Protein AF-A0A935DNA2-F1 (afdb_monomer)

Foldseek 3Di:
DDDDDDDDDDDDDDDDDDDDDPVPVVVVVVVVVVVVVVVVVVVVVVVVVVVVVVVVVVVVVVVVVVVVVVVVVVVVVVVVVVVVVVVVVVVVVVVVVVVCLDLVVLLVVLVVLVVVCVVVVDLVSLVVSLVSLVCSCVSPVPDPSNVVSVVSNVVSVVSVVVVVVVQVVLVVLLVVLLVLLLVLLVQLVVLQVQLADADPVRHGPVVSNVVSNVSSVVSNVRSVVSLVVSVVSCVPHDDVPCPSVVSSVCSNPHPD

pLDDT: mean 82.81, std 19.24, range [30.0, 98.5]

Secondary structure (DSSP, 8-state):
---------------------HHHHHHHHHHHHHHHHHHHHHHHHHHHHHHHHHHHHHHHHHHHHHHHHHHHHHHHHHHHHHHHHHHHHHHHHHHHHHHTTSHHHHHHHHHHHHHHHHHHTSHHHHHHHHHHHHHHHHH-TTSHHHHHHHHHHHHHHHHHHHHHHHHHHHHHHHHHHHHHHHHHHHHHHHHHHHH--B-TTS-B-HHHHHHHHHHHHHHHHHHHHHHHHHHHHHTTS--TTSHHHHHHHTSSS---

Structure (mmCIF, N/CA/C/O backbone):
data_AF-A0A935DNA2-F1
#
_entry.id   AF-A0A935DNA2-F1
#
loop_
_atom_site.group_PDB
_atom_site.id
_atom_site.type_symbol
_atom_site.label_atom_id
_atom_site.label_alt_id
_atom_site.label_comp_id
_atom_site.label_asym_id
_atom_site.label_entity_id
_atom_site.label_seq_id
_atom_site.pdbx_PDB_ins_code
_atom_site.Cartn_x
_atom_site.Cartn_y
_atom_site.Cartn_z
_atom_site.occupancy
_atom_site.B_iso_or_equiv
_atom_site.auth_seq_id
_atom_site.auth_comp_id
_atom_site.auth_asym_id
_atom_site.auth_atom_id
_atom_site.pdbx_PDB_model_num
ATOM 1 N N . MET A 1 1 ? 1.844 29.059 -83.105 1.00 41.72 1 MET A N 1
ATOM 2 C CA . MET A 1 1 ? 3.022 29.951 -83.196 1.00 41.72 1 MET A CA 1
ATOM 3 C C . MET A 1 1 ? 3.984 29.269 -84.164 1.00 41.72 1 MET A C 1
ATOM 5 O O . MET A 1 1 ? 4.606 28.301 -83.769 1.00 41.72 1 MET A O 1
ATOM 9 N N . ASN A 1 2 ? 3.884 29.466 -85.488 1.00 30.00 2 ASN A N 1
ATOM 10 C CA . ASN A 1 2 ? 4.294 30.663 -86.253 1.00 30.00 2 ASN A CA 1
ATOM 11 C C . ASN A 1 2 ? 5.659 31.166 -85.741 1.00 30.00 2 ASN A C 1
ATOM 13 O O . ASN A 1 2 ? 5.737 31.527 -84.575 1.00 30.00 2 ASN A O 1
ATOM 17 N N . ILE A 1 3 ? 6.752 31.195 -86.511 1.00 36.56 3 ILE A N 1
ATOM 18 C CA . ILE A 1 3 ? 6.889 31.654 -87.904 1.00 36.56 3 ILE A CA 1
ATOM 19 C C . ILE A 1 3 ? 8.001 30.857 -88.619 1.00 36.56 3 ILE A C 1
ATOM 21 O O . ILE A 1 3 ? 9.122 30.771 -88.124 1.00 36.56 3 ILE A O 1
ATOM 25 N N . GLY A 1 4 ? 7.686 30.307 -89.795 1.00 33.47 4 GLY A N 1
ATOM 26 C CA . GLY A 1 4 ? 8.664 29.924 -90.815 1.00 33.47 4 GLY A CA 1
ATOM 27 C C . GLY A 1 4 ? 8.880 31.061 -91.818 1.00 33.47 4 GLY A C 1
ATOM 28 O O . GLY A 1 4 ? 8.062 31.975 -91.900 1.00 33.47 4 GLY A O 1
ATOM 29 N N . GLY A 1 5 ? 9.952 30.994 -92.608 1.00 34.19 5 GLY A N 1
ATOM 30 C CA . GLY A 1 5 ? 10.101 31.876 -93.766 1.00 34.19 5 GLY A CA 1
ATOM 31 C C . GLY A 1 5 ? 11.532 32.029 -94.263 1.00 34.19 5 GLY A C 1
ATOM 32 O O . GLY A 1 5 ? 12.209 32.980 -93.900 1.00 34.19 5 GLY A O 1
ATOM 33 N N . PHE A 1 6 ? 11.966 31.135 -95.147 1.00 36.72 6 PHE A N 1
ATOM 34 C CA . PHE A 1 6 ? 13.036 31.414 -96.105 1.00 36.72 6 PHE A CA 1
ATOM 35 C C . PHE A 1 6 ? 12.668 30.738 -97.424 1.00 36.72 6 PHE A C 1
ATOM 37 O O . PHE A 1 6 ? 12.738 29.518 -97.516 1.00 36.72 6 PHE A O 1
ATOM 44 N N . MET A 1 7 ? 12.230 31.528 -98.410 1.00 36.44 7 MET A N 1
ATOM 45 C CA . MET A 1 7 ? 12.693 31.491 -99.807 1.00 36.44 7 MET A CA 1
ATOM 46 C C . MET A 1 7 ? 11.792 32.309 -100.752 1.00 36.44 7 MET A C 1
ATOM 48 O O . MET A 1 7 ? 10.570 32.273 -100.653 1.00 36.44 7 MET A O 1
ATOM 52 N N . ASN A 1 8 ? 12.471 32.902 -101.744 1.00 33.84 8 ASN A N 1
ATOM 53 C CA . ASN A 1 8 ? 12.047 33.327 -103.089 1.00 33.84 8 ASN A CA 1
ATOM 54 C C . ASN A 1 8 ? 11.565 34.763 -103.384 1.00 33.84 8 ASN A C 1
ATOM 56 O O . ASN A 1 8 ? 10.671 35.301 -102.745 1.00 33.84 8 ASN A O 1
ATOM 60 N N . GLY A 1 9 ? 12.116 35.287 -104.497 1.00 34.88 9 GLY A N 1
ATOM 61 C CA . GLY A 1 9 ? 11.631 36.429 -105.291 1.00 34.88 9 GLY A CA 1
ATOM 62 C C . GLY A 1 9 ? 12.659 37.567 -105.402 1.00 34.88 9 GLY A C 1
ATOM 63 O O . GLY A 1 9 ? 12.695 38.420 -104.533 1.00 34.88 9 GLY A O 1
ATOM 64 N N . ALA A 1 10 ? 13.664 37.549 -106.285 1.00 34.81 10 ALA A N 1
ATOM 65 C CA . ALA A 1 10 ? 13.657 37.716 -107.747 1.00 34.81 10 ALA A CA 1
ATOM 66 C C . ALA A 1 10 ? 13.521 39.173 -108.261 1.00 34.81 10 ALA A C 1
ATOM 68 O O . ALA A 1 10 ? 12.551 39.860 -107.966 1.00 34.81 10 ALA A O 1
ATOM 69 N N . ARG A 1 11 ? 14.436 39.491 -109.198 1.00 34.34 11 ARG A N 1
ATOM 70 C CA . ARG A 1 11 ? 14.415 40.496 -110.288 1.00 34.34 11 ARG A CA 1
ATOM 71 C C . ARG A 1 11 ? 14.963 41.903 -110.027 1.00 34.34 11 ARG A C 1
ATOM 73 O O . ARG A 1 11 ? 14.559 42.594 -109.107 1.00 34.34 11 ARG A O 1
ATOM 80 N N . GLY A 1 12 ? 15.765 42.351 -110.999 1.00 35.16 12 GLY A N 1
ATOM 81 C CA . GLY A 1 12 ? 15.890 43.764 -111.356 1.00 35.16 12 GLY A CA 1
ATOM 82 C C . GLY A 1 12 ? 17.314 44.202 -111.666 1.00 35.16 12 GLY A C 1
ATOM 83 O O . GLY A 1 12 ? 17.996 44.732 -110.802 1.00 35.16 12 GLY A O 1
ATOM 84 N N . ALA A 1 13 ? 17.761 43.993 -112.903 1.00 38.78 13 ALA A N 1
ATOM 85 C CA . ALA A 1 13 ? 18.971 44.612 -113.427 1.00 38.78 13 ALA A CA 1
ATOM 86 C C . ALA A 1 13 ? 18.772 46.125 -113.625 1.00 38.78 13 ALA A C 1
ATOM 88 O O . ALA A 1 13 ? 17.755 46.535 -114.175 1.00 38.78 13 ALA A O 1
ATOM 89 N N . SER A 1 14 ? 19.792 46.927 -113.318 1.00 38.12 14 SER A N 1
ATOM 90 C CA . SER A 1 14 ? 20.214 48.007 -114.216 1.00 38.12 14 SER A CA 1
ATOM 91 C C . SER A 1 14 ? 21.685 48.332 -113.969 1.00 38.12 14 SER A C 1
ATOM 93 O O . SER A 1 14 ? 22.049 48.840 -112.908 1.00 38.12 14 SER A O 1
ATOM 95 N N . LEU A 1 15 ? 22.528 48.044 -114.965 1.00 38.25 15 LEU A N 1
ATOM 96 C CA . LEU A 1 15 ? 23.787 48.754 -115.136 1.00 38.25 15 LEU A CA 1
ATOM 97 C C . LEU A 1 15 ? 23.448 50.231 -115.349 1.00 38.25 15 LEU A C 1
ATOM 99 O O . LEU A 1 15 ? 22.841 50.580 -116.358 1.00 38.25 15 LEU A O 1
ATOM 103 N N . VAL A 1 16 ? 23.884 51.085 -114.432 1.00 41.75 16 VAL A N 1
ATOM 104 C CA . VAL A 1 16 ? 24.144 52.487 -114.747 1.00 41.75 16 VAL A CA 1
ATOM 105 C C . VAL A 1 16 ? 25.632 52.682 -114.537 1.00 41.75 16 VAL A C 1
ATOM 107 O O . VAL A 1 16 ? 26.143 52.583 -113.421 1.00 41.75 16 VAL A O 1
ATOM 110 N N . GLY A 1 17 ? 26.332 52.857 -115.656 1.00 40.56 17 GLY A N 1
ATOM 111 C CA . GLY A 1 17 ? 27.719 53.270 -115.664 1.00 40.56 17 GLY A CA 1
ATOM 112 C C . GLY A 1 17 ? 27.841 54.618 -114.972 1.00 40.56 17 GLY A C 1
ATOM 113 O O . GLY A 1 17 ? 27.189 55.583 -115.357 1.00 40.56 17 GLY A O 1
ATOM 114 N N . VAL A 1 18 ? 28.693 54.665 -113.956 1.00 43.53 18 VAL A N 1
ATOM 115 C CA . VAL A 1 18 ? 29.308 55.903 -113.499 1.00 43.53 18 VAL A CA 1
ATOM 116 C C . VAL A 1 18 ? 30.792 55.603 -113.371 1.00 43.53 18 VAL A C 1
ATOM 118 O O . VAL A 1 18 ? 31.238 54.883 -112.476 1.00 43.53 18 VAL A O 1
ATOM 121 N N . GLU A 1 19 ? 31.548 56.115 -114.337 1.00 44.47 19 GLU A N 1
ATOM 122 C CA . GLU A 1 19 ? 32.981 56.330 -114.215 1.00 44.47 19 GLU A CA 1
ATOM 123 C C . GLU A 1 19 ? 33.232 57.178 -112.965 1.00 44.47 19 GLU A C 1
ATOM 125 O O . GLU A 1 19 ? 32.931 58.367 -112.929 1.00 44.47 19 GLU A O 1
ATOM 130 N N . ALA A 1 20 ? 33.761 56.562 -111.909 1.00 38.31 20 ALA A N 1
ATOM 131 C CA . ALA A 1 20 ? 34.215 57.287 -110.730 1.00 38.31 20 ALA A CA 1
ATOM 132 C C . ALA A 1 20 ? 35.389 56.559 -110.066 1.00 38.31 20 ALA A C 1
ATOM 134 O O . ALA A 1 20 ? 35.209 55.719 -109.187 1.00 38.31 20 ALA A O 1
ATOM 135 N N . SER A 1 21 ? 36.590 56.954 -110.504 1.00 44.25 21 SER A N 1
ATOM 136 C CA . SER A 1 21 ? 37.833 57.069 -109.730 1.00 44.25 21 SER A CA 1
ATOM 137 C C . SER A 1 21 ? 38.385 55.831 -108.991 1.00 44.25 21 SER A C 1
ATOM 139 O O . SER A 1 21 ? 37.711 55.141 -108.229 1.00 44.25 21 SER A O 1
ATOM 141 N N . ARG A 1 22 ? 39.706 55.617 -109.103 1.00 46.44 22 ARG A N 1
ATOM 142 C CA . ARG A 1 22 ? 40.486 54.620 -108.3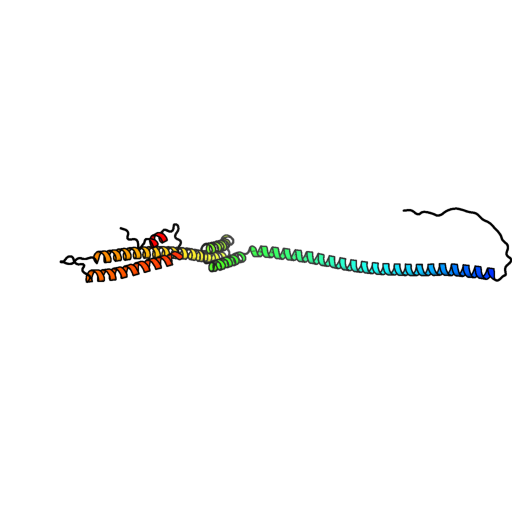33 1.00 46.44 22 ARG A CA 1
ATOM 143 C C . ARG A 1 22 ? 40.308 54.710 -106.802 1.00 46.44 22 ARG A C 1
ATOM 145 O O . ARG A 1 22 ? 40.699 53.772 -106.119 1.00 46.44 22 ARG A O 1
ATOM 152 N N . THR A 1 23 ? 39.707 55.768 -106.254 1.00 49.28 23 THR A N 1
ATOM 153 C CA . THR A 1 23 ? 39.429 55.913 -104.813 1.00 49.28 23 THR A CA 1
ATOM 154 C C . THR A 1 23 ? 38.230 55.102 -104.303 1.00 49.28 23 THR A C 1
ATOM 156 O O . THR A 1 23 ? 38.238 54.697 -103.144 1.00 49.28 23 THR A O 1
ATOM 159 N N . THR A 1 24 ? 37.230 54.781 -105.131 1.00 46.22 24 THR A N 1
ATOM 160 C CA . THR A 1 24 ? 35.976 54.148 -104.660 1.00 46.22 24 THR A CA 1
ATOM 161 C C . THR A 1 24 ? 36.107 52.628 -104.466 1.00 46.22 24 THR A C 1
ATOM 163 O O . THR A 1 24 ? 35.523 52.055 -103.546 1.00 46.22 24 THR A O 1
ATOM 166 N N . ARG A 1 25 ? 36.948 51.960 -105.273 1.00 45.19 25 ARG A N 1
ATOM 167 C CA . ARG A 1 25 ? 37.256 50.520 -105.128 1.00 45.19 25 ARG A CA 1
ATOM 168 C C . ARG A 1 25 ? 38.036 50.208 -103.850 1.00 45.19 25 ARG A C 1
ATOM 170 O O . ARG A 1 25 ? 37.806 49.167 -103.244 1.00 45.19 25 ARG A O 1
ATOM 177 N N . THR A 1 26 ? 38.906 51.111 -103.409 1.00 49.88 26 THR A N 1
ATOM 178 C CA . THR A 1 26 ? 39.694 50.926 -102.184 1.00 49.88 26 THR A CA 1
ATOM 179 C C . THR A 1 26 ? 38.811 51.008 -100.937 1.00 49.88 26 THR A C 1
ATOM 181 O O . THR A 1 26 ? 38.966 50.203 -100.026 1.00 49.88 26 THR A O 1
ATOM 184 N N . VAL A 1 27 ? 37.818 51.906 -100.917 1.00 51.84 27 VAL A N 1
ATOM 185 C CA . VAL A 1 27 ? 36.904 52.071 -99.772 1.00 51.84 27 VAL A CA 1
ATOM 186 C C . VAL A 1 27 ? 35.967 50.868 -99.605 1.00 51.84 27 VAL A C 1
ATOM 188 O O . VAL A 1 27 ? 35.754 50.423 -98.481 1.00 51.84 27 VAL A O 1
ATOM 191 N N . ILE A 1 28 ? 35.464 50.277 -100.696 1.00 50.66 28 ILE A N 1
ATOM 192 C CA . ILE A 1 28 ? 34.579 49.096 -100.630 1.00 50.66 28 ILE A CA 1
ATOM 193 C C . ILE A 1 28 ? 35.341 47.840 -100.175 1.00 50.66 28 ILE A C 1
ATOM 195 O O . ILE A 1 28 ? 34.823 47.069 -99.367 1.00 50.66 28 ILE A O 1
ATOM 199 N N . VAL A 1 29 ? 36.587 47.650 -100.627 1.00 53.41 29 VAL A N 1
ATOM 200 C CA . VAL A 1 29 ? 37.433 46.533 -100.168 1.00 53.41 29 VAL A CA 1
ATOM 201 C C . VAL A 1 29 ? 37.817 46.707 -98.696 1.00 53.41 29 VAL A C 1
ATOM 203 O O . VAL A 1 29 ? 37.754 45.742 -97.941 1.00 53.41 29 VAL A O 1
ATOM 206 N N . ILE A 1 30 ? 38.121 47.931 -98.253 1.00 53.41 30 ILE A N 1
ATOM 207 C CA . ILE A 1 30 ? 38.385 48.224 -96.836 1.00 53.41 30 ILE A CA 1
ATOM 208 C C . ILE A 1 30 ? 37.138 47.951 -95.978 1.00 53.41 30 ILE A C 1
ATOM 210 O O . ILE A 1 30 ? 37.260 47.307 -94.939 1.00 53.41 30 ILE A O 1
ATOM 214 N N . PHE A 1 31 ? 35.936 48.338 -96.422 1.00 49.62 31 PHE A N 1
ATOM 215 C CA . PHE A 1 31 ? 34.691 48.050 -95.697 1.00 49.62 31 PHE A CA 1
ATOM 216 C C . PHE A 1 31 ? 34.348 46.554 -95.643 1.00 49.62 31 PHE A C 1
ATOM 218 O O . PHE A 1 31 ? 33.908 46.080 -94.599 1.00 49.62 31 PHE A O 1
ATOM 225 N N . MET A 1 32 ? 34.582 45.784 -96.713 1.00 50.78 32 MET A N 1
ATOM 226 C CA . MET A 1 32 ? 34.365 44.329 -96.693 1.00 50.78 32 MET A CA 1
ATOM 227 C C . MET A 1 32 ? 35.405 43.580 -95.848 1.00 50.78 32 MET A C 1
ATOM 229 O O . MET A 1 32 ? 35.045 42.638 -95.145 1.00 50.78 32 MET A O 1
ATOM 233 N N . VAL A 1 33 ? 36.672 44.008 -95.854 1.00 51.19 33 VAL A N 1
ATOM 234 C CA . VAL A 1 33 ? 37.722 43.433 -94.994 1.00 51.19 33 VAL A CA 1
ATOM 235 C C . VAL A 1 33 ? 37.487 43.791 -93.521 1.00 51.19 33 VAL A C 1
ATOM 237 O O . VAL A 1 33 ? 37.656 42.934 -92.654 1.00 51.19 33 VAL A O 1
ATOM 240 N N . LEU A 1 34 ? 37.005 45.003 -93.223 1.00 45.81 34 LEU A N 1
ATOM 241 C CA . LEU A 1 34 ? 36.574 45.394 -91.876 1.00 45.81 34 LEU A CA 1
ATOM 242 C C . LEU A 1 34 ? 35.319 44.631 -91.429 1.00 45.81 34 LEU A C 1
ATOM 244 O O . LEU A 1 34 ? 35.281 44.157 -90.299 1.00 45.81 34 LEU A O 1
ATOM 248 N N . ALA A 1 35 ? 34.325 44.427 -92.298 1.00 46.62 35 ALA A N 1
ATOM 249 C CA . ALA A 1 35 ? 33.131 43.646 -91.967 1.00 46.62 35 ALA A CA 1
ATOM 250 C C . ALA A 1 35 ? 33.451 42.157 -91.727 1.00 46.62 35 ALA A C 1
ATOM 252 O O . ALA A 1 35 ? 32.950 41.569 -90.770 1.00 46.62 35 ALA A O 1
ATOM 253 N N . ALA A 1 36 ? 34.340 41.551 -92.522 1.00 47.22 36 ALA A N 1
ATOM 254 C CA . ALA A 1 36 ? 34.807 40.180 -92.302 1.00 47.22 36 ALA A CA 1
ATOM 255 C C . ALA A 1 36 ? 35.690 40.048 -91.043 1.00 47.22 36 ALA A C 1
ATOM 257 O O . ALA A 1 36 ? 35.577 39.062 -90.312 1.00 47.22 36 ALA A O 1
ATOM 258 N N . GLY A 1 37 ? 36.521 41.053 -90.743 1.00 48.78 37 GLY A N 1
ATOM 259 C CA . GLY A 1 37 ? 37.319 41.121 -89.514 1.00 48.78 37 GLY A CA 1
ATOM 260 C C . GLY A 1 37 ? 36.471 41.277 -88.246 1.00 48.78 37 GLY A C 1
ATOM 261 O O . GLY A 1 37 ? 36.752 40.630 -87.239 1.00 48.78 37 GLY A O 1
ATOM 262 N N . VAL A 1 38 ? 35.389 42.061 -88.306 1.00 50.22 38 VAL A N 1
ATOM 263 C CA . VAL A 1 38 ? 34.443 42.252 -87.192 1.00 50.22 38 VAL A CA 1
ATOM 264 C C . VAL A 1 38 ? 33.592 40.998 -86.957 1.00 50.22 38 VAL A C 1
ATOM 266 O O . VAL A 1 38 ? 33.429 40.588 -85.811 1.00 50.22 38 VAL A O 1
ATOM 269 N N . ILE A 1 39 ? 33.123 40.315 -88.009 1.00 52.00 39 ILE A N 1
ATOM 270 C CA . ILE A 1 39 ? 32.360 39.059 -87.869 1.00 52.00 39 ILE A CA 1
ATOM 271 C C . ILE A 1 39 ? 33.250 37.924 -87.332 1.00 52.00 39 ILE A C 1
ATOM 273 O O . ILE A 1 39 ? 32.826 37.181 -86.447 1.00 52.00 39 ILE A O 1
ATOM 277 N N . SER A 1 40 ? 34.499 37.818 -87.800 1.00 54.41 40 SER A N 1
ATOM 278 C CA . SER A 1 40 ? 35.467 36.821 -87.318 1.00 54.41 40 SER A CA 1
ATOM 279 C C . SER A 1 40 ? 35.914 37.089 -85.870 1.00 54.41 40 SER A C 1
ATOM 281 O O . SER A 1 40 ? 35.980 36.165 -85.057 1.00 54.41 40 SER A O 1
ATOM 283 N N . GLY A 1 41 ? 36.123 38.360 -85.499 1.00 55.53 41 GLY A N 1
ATOM 284 C CA . GLY A 1 41 ? 36.433 38.774 -84.126 1.00 55.53 41 GLY A CA 1
ATOM 285 C C . GLY A 1 41 ? 35.279 38.553 -83.138 1.00 55.53 41 GLY A C 1
ATOM 286 O O . GLY A 1 41 ? 35.509 38.100 -82.016 1.00 55.53 41 GLY A O 1
ATOM 287 N N . CYS A 1 42 ? 34.029 38.789 -83.555 1.00 56.00 42 CYS A N 1
ATOM 288 C CA . CYS A 1 42 ? 32.838 38.476 -82.755 1.00 56.00 42 CYS A CA 1
ATOM 289 C C . CYS A 1 42 ? 32.629 36.962 -82.579 1.00 56.00 42 CYS A C 1
ATOM 291 O O . CYS A 1 42 ? 32.260 36.526 -81.490 1.00 56.00 42 CYS A O 1
ATOM 293 N N . TYR A 1 43 ? 32.917 36.152 -83.604 1.00 58.56 43 TYR A N 1
ATOM 294 C CA . TYR A 1 43 ? 32.875 34.687 -83.505 1.00 58.56 43 TYR A CA 1
ATOM 295 C C . TYR A 1 43 ? 33.965 34.123 -82.585 1.00 58.56 43 TYR A C 1
ATOM 297 O O . TYR A 1 43 ? 33.701 33.188 -81.829 1.00 58.56 43 TYR A O 1
ATOM 305 N N . ALA A 1 44 ? 35.176 34.686 -82.620 1.00 63.34 44 ALA A N 1
ATOM 306 C CA . ALA A 1 44 ? 36.262 34.296 -81.722 1.00 63.34 44 ALA A CA 1
ATOM 307 C C . ALA A 1 44 ? 35.919 34.616 -80.259 1.00 63.34 44 ALA A C 1
ATOM 309 O O . ALA A 1 44 ? 35.998 33.735 -79.406 1.00 63.34 44 ALA A O 1
ATOM 310 N N . LYS A 1 45 ? 35.412 35.828 -79.989 1.00 74.06 45 LYS A N 1
ATOM 311 C CA . LYS A 1 45 ? 34.983 36.241 -78.647 1.00 74.06 45 LYS A CA 1
ATOM 312 C C . LYS A 1 45 ? 33.842 35.374 -78.098 1.00 74.06 45 LYS A C 1
ATOM 314 O O . LYS A 1 45 ? 33.936 34.893 -76.974 1.00 74.06 45 LYS A O 1
ATOM 319 N N . ALA A 1 46 ? 32.813 35.098 -78.902 1.00 70.44 46 ALA A N 1
ATOM 320 C CA . ALA A 1 46 ? 31.712 34.217 -78.501 1.00 70.44 46 ALA A CA 1
ATOM 321 C C . ALA A 1 46 ? 32.174 32.768 -78.247 1.00 70.44 46 ALA A C 1
ATOM 323 O O . ALA A 1 46 ? 31.653 32.087 -77.365 1.00 70.44 46 ALA A O 1
ATOM 324 N N . ARG A 1 47 ? 33.178 32.285 -78.991 1.00 71.25 47 ARG A N 1
ATOM 325 C CA . ARG A 1 47 ? 33.759 30.948 -78.801 1.00 71.25 47 ARG A CA 1
ATOM 326 C C . ARG A 1 47 ? 34.610 30.858 -77.536 1.00 71.25 47 ARG A C 1
ATOM 328 O O . ARG A 1 47 ? 34.580 29.822 -76.875 1.00 71.25 47 ARG A O 1
ATOM 335 N N . ASP A 1 48 ? 35.338 31.913 -77.191 1.00 76.38 48 ASP A N 1
ATOM 336 C CA . ASP A 1 48 ? 36.131 31.964 -75.962 1.00 76.38 48 ASP A CA 1
ATOM 337 C C . ASP A 1 48 ? 35.239 32.118 -74.722 1.00 76.38 48 ASP A C 1
ATOM 339 O O . ASP A 1 48 ? 35.472 31.444 -73.720 1.00 76.38 48 ASP A O 1
ATOM 343 N N . GLU A 1 49 ? 34.148 32.886 -74.811 1.00 77.69 49 GLU A N 1
ATOM 344 C CA . GLU A 1 49 ? 33.115 32.957 -73.766 1.00 77.69 49 GLU A CA 1
ATOM 345 C C . GLU A 1 49 ? 32.392 31.610 -73.583 1.00 77.69 49 GLU A C 1
ATOM 347 O O . GLU A 1 49 ? 32.204 31.158 -72.452 1.00 77.69 49 GLU A O 1
ATOM 352 N N . ALA A 1 50 ? 32.069 30.907 -74.676 1.00 74.50 50 ALA A N 1
ATOM 353 C CA . ALA A 1 50 ? 31.493 29.563 -74.614 1.00 74.50 50 ALA A CA 1
ATOM 354 C C . ALA A 1 50 ? 32.468 28.536 -74.010 1.00 74.50 50 ALA A C 1
ATOM 356 O O . ALA A 1 50 ? 32.065 27.708 -73.195 1.00 74.50 50 ALA A O 1
ATOM 357 N N . ARG A 1 51 ? 33.762 28.601 -74.349 1.00 78.75 51 ARG A N 1
ATOM 358 C CA . ARG A 1 51 ? 34.800 27.752 -73.738 1.00 78.75 51 ARG A CA 1
ATOM 359 C C . ARG A 1 51 ? 34.976 28.055 -72.252 1.00 78.75 51 ARG A C 1
ATOM 361 O O . ARG A 1 51 ? 35.054 27.123 -71.459 1.00 78.75 51 ARG A O 1
ATOM 368 N N . ALA A 1 52 ? 34.978 29.328 -71.861 1.00 80.81 52 ALA A N 1
ATOM 369 C CA . ALA A 1 52 ? 35.042 29.727 -70.458 1.00 80.81 52 ALA A CA 1
ATOM 370 C C . ALA A 1 52 ? 33.814 29.241 -69.664 1.00 80.81 52 ALA A C 1
ATOM 372 O O . ALA A 1 52 ? 33.957 28.801 -68.524 1.00 80.81 52 ALA A O 1
ATOM 373 N N . ALA A 1 53 ? 32.621 29.261 -70.267 1.00 80.94 53 ALA A N 1
ATOM 374 C CA . ALA A 1 53 ? 31.406 28.719 -69.661 1.00 80.94 53 ALA A CA 1
ATOM 375 C C . ALA A 1 53 ? 31.461 27.189 -69.501 1.00 80.94 53 ALA A C 1
ATOM 377 O O . ALA A 1 53 ? 31.093 26.678 -68.445 1.00 80.94 53 ALA A O 1
ATOM 378 N N . VAL A 1 54 ? 31.978 26.462 -70.498 1.00 84.38 54 VAL A N 1
ATOM 379 C CA . VAL A 1 54 ? 32.180 25.003 -70.408 1.00 84.38 54 VAL A CA 1
ATOM 380 C C . VAL A 1 54 ? 33.160 24.651 -69.288 1.00 84.38 54 VAL A C 1
ATOM 382 O O . VAL A 1 54 ? 32.855 23.780 -68.481 1.00 84.38 54 VAL A O 1
ATOM 385 N N . VAL A 1 55 ? 34.277 25.375 -69.163 1.00 87.62 55 VAL A N 1
ATOM 386 C CA . VAL A 1 55 ? 35.248 25.154 -68.076 1.00 87.62 55 VAL A CA 1
ATOM 387 C C . VAL A 1 55 ? 34.620 25.404 -66.700 1.00 87.62 55 VAL A C 1
ATOM 389 O O . VAL A 1 55 ? 34.856 24.632 -65.773 1.00 87.62 55 VAL A O 1
ATOM 392 N N . ARG A 1 56 ? 33.778 26.437 -66.551 1.00 84.94 56 ARG A N 1
ATOM 393 C CA . ARG A 1 56 ? 33.046 26.692 -65.295 1.00 84.94 56 ARG A CA 1
ATOM 394 C C . ARG A 1 56 ? 32.062 25.573 -64.961 1.00 84.94 56 ARG A C 1
ATOM 396 O O . ARG A 1 56 ? 32.025 25.136 -63.818 1.00 84.94 56 ARG A O 1
ATOM 403 N N . LEU A 1 57 ? 31.316 25.080 -65.948 1.00 85.38 57 LEU A N 1
ATOM 404 C CA . LEU A 1 57 ? 30.388 23.960 -65.760 1.00 85.38 57 LEU A CA 1
ATOM 405 C C . LEU A 1 57 ? 31.118 22.651 -65.434 1.00 85.38 57 LEU A C 1
ATOM 407 O O . LEU A 1 57 ? 30.631 21.860 -64.631 1.00 85.38 57 LEU A O 1
ATOM 411 N N . GLU A 1 58 ? 32.297 22.412 -66.009 1.00 87.44 58 GLU A N 1
ATOM 412 C CA . GLU A 1 58 ? 33.140 21.266 -65.648 1.00 87.44 58 GLU A CA 1
ATOM 413 C C . GLU A 1 58 ? 33.684 21.384 -64.216 1.00 87.44 58 GLU A C 1
ATOM 415 O O . GLU A 1 58 ? 33.694 20.398 -63.474 1.00 87.44 58 GLU A O 1
ATOM 420 N N . GLN A 1 59 ? 34.074 22.585 -63.784 1.00 87.50 59 GLN A N 1
ATOM 421 C CA . GLN A 1 59 ? 34.473 22.850 -62.398 1.00 87.50 59 GLN A CA 1
ATOM 422 C C . GLN A 1 59 ? 33.305 22.674 -61.418 1.00 87.50 59 GLN A C 1
ATOM 424 O O . GLN A 1 59 ? 33.459 22.039 -60.379 1.00 87.50 59 GLN A O 1
ATOM 429 N N . GLU A 1 60 ? 32.115 23.164 -61.760 1.00 89.75 60 GLU A N 1
ATOM 430 C CA . GLU A 1 60 ? 30.914 22.987 -60.941 1.00 89.75 60 GLU A CA 1
ATOM 431 C C . GLU A 1 60 ? 30.518 21.510 -60.856 1.00 89.75 60 GLU A C 1
ATOM 433 O O . GLU A 1 60 ? 30.282 20.987 -59.769 1.00 89.75 60 GLU A O 1
ATOM 438 N N . LYS A 1 61 ? 30.551 20.786 -61.981 1.00 89.44 61 LYS A N 1
ATOM 439 C CA . LYS A 1 61 ? 30.284 19.344 -62.022 1.00 89.44 61 LYS A CA 1
ATOM 440 C C . LYS A 1 61 ? 31.281 18.552 -61.177 1.00 89.44 61 LYS A C 1
ATOM 442 O O . LYS A 1 61 ? 30.882 17.598 -60.511 1.00 89.44 61 LYS A O 1
ATOM 447 N N . THR A 1 62 ? 32.566 18.909 -61.196 1.00 91.56 62 THR A N 1
ATOM 448 C CA . THR A 1 62 ? 33.562 18.238 -60.345 1.00 91.56 62 THR A CA 1
ATOM 449 C C . THR A 1 62 ? 33.349 18.561 -58.866 1.00 91.56 62 THR A C 1
ATOM 451 O O . THR A 1 62 ? 33.420 17.643 -58.050 1.00 91.56 62 THR A O 1
ATOM 454 N N . GLY A 1 63 ? 32.986 19.803 -58.526 1.00 92.00 63 GLY A N 1
ATOM 455 C CA . GLY A 1 63 ? 32.589 20.201 -57.171 1.00 92.00 63 GLY A CA 1
ATOM 456 C C . GLY A 1 63 ? 31.377 19.421 -56.655 1.00 92.00 63 GLY A C 1
ATOM 457 O O . GLY A 1 63 ? 31.457 18.771 -55.615 1.00 92.00 63 GLY A O 1
ATOM 458 N N . VAL A 1 64 ? 30.294 19.381 -57.435 1.00 93.06 64 VAL A N 1
ATOM 459 C CA . VAL A 1 64 ? 29.067 18.636 -57.104 1.00 93.06 64 VAL A CA 1
ATOM 460 C C . VAL A 1 64 ? 29.337 17.136 -56.975 1.00 93.06 64 VAL A C 1
ATOM 462 O O . VAL A 1 64 ? 28.823 16.495 -56.060 1.00 93.06 64 VAL A O 1
ATOM 465 N N . ASN A 1 65 ? 30.174 16.556 -57.841 1.00 93.56 65 ASN A N 1
ATOM 466 C CA . ASN A 1 65 ? 30.551 15.145 -57.731 1.00 93.56 65 ASN A CA 1
ATOM 467 C C . ASN A 1 65 ? 31.363 14.857 -56.460 1.00 93.56 65 ASN A C 1
ATOM 469 O O . ASN A 1 65 ? 31.152 13.819 -55.830 1.00 93.56 65 ASN A O 1
ATOM 473 N N . ALA A 1 66 ? 32.265 15.760 -56.069 1.00 93.50 66 ALA A N 1
ATOM 474 C CA . ALA A 1 66 ? 33.020 15.629 -54.827 1.00 93.50 66 ALA A CA 1
ATOM 475 C C . ALA A 1 66 ? 32.100 15.725 -53.599 1.00 93.50 66 ALA A C 1
ATOM 477 O O . ALA A 1 66 ? 32.232 14.926 -52.672 1.00 93.50 66 ALA A O 1
ATOM 478 N N . ASP A 1 67 ? 31.134 16.643 -53.605 1.00 93.31 67 ASP A N 1
ATOM 479 C CA . ASP A 1 67 ? 30.160 16.789 -52.520 1.00 93.31 67 ASP A CA 1
ATOM 480 C C . ASP A 1 67 ? 29.215 15.584 -52.432 1.00 93.31 67 ASP A C 1
ATOM 482 O O . ASP A 1 67 ? 28.981 15.065 -51.338 1.00 93.31 67 ASP A O 1
ATOM 486 N N . LEU A 1 68 ? 28.738 15.069 -53.572 1.00 93.62 68 LEU A N 1
ATOM 487 C CA . LEU A 1 68 ? 27.932 13.848 -53.630 1.00 93.62 68 LEU A CA 1
ATOM 488 C C . LEU A 1 68 ? 28.698 12.646 -53.068 1.00 93.62 68 LEU A C 1
ATOM 490 O O . LEU A 1 68 ? 28.124 11.829 -52.346 1.00 93.62 68 LEU A O 1
ATOM 494 N N . GLN A 1 69 ? 29.991 12.536 -53.375 1.00 95.00 69 GLN A N 1
ATOM 495 C CA . GLN A 1 69 ? 30.839 11.473 -52.845 1.00 95.00 69 GLN A CA 1
ATOM 496 C C . GLN A 1 69 ? 30.995 11.588 -51.321 1.00 95.00 69 GLN A C 1
ATOM 498 O O . GLN A 1 69 ? 30.774 10.602 -50.617 1.00 95.00 69 GLN A O 1
ATOM 503 N N . ARG A 1 70 ? 31.256 12.793 -50.792 1.00 94.94 70 ARG A N 1
ATOM 504 C CA . ARG A 1 70 ? 31.314 13.029 -49.336 1.00 94.94 70 ARG A CA 1
ATOM 505 C C . ARG A 1 70 ? 29.988 12.705 -48.648 1.00 94.94 70 ARG A C 1
ATOM 507 O O . ARG A 1 70 ? 29.982 12.090 -47.586 1.00 94.94 70 ARG A O 1
ATOM 514 N N . GLN A 1 71 ? 28.857 13.075 -49.252 1.00 94.44 71 GLN A N 1
ATOM 515 C CA . GLN A 1 71 ? 27.536 12.740 -48.713 1.00 94.44 71 GLN A CA 1
ATOM 516 C C . GLN A 1 71 ? 27.285 11.232 -48.703 1.00 94.44 71 GLN A C 1
ATOM 518 O O . GLN A 1 71 ? 26.772 10.710 -47.717 1.00 94.44 71 GLN A O 1
ATOM 523 N N . ARG A 1 72 ? 27.674 10.507 -49.758 1.00 95.06 72 ARG A N 1
ATOM 524 C CA . ARG A 1 72 ? 27.557 9.040 -49.799 1.00 95.06 72 ARG A CA 1
ATOM 525 C C . ARG A 1 72 ? 28.384 8.372 -48.706 1.00 95.06 72 ARG A C 1
ATOM 527 O O . ARG A 1 72 ? 27.891 7.458 -48.052 1.00 95.06 72 ARG A O 1
ATOM 534 N N . GLU A 1 73 ? 29.602 8.846 -48.475 1.00 95.44 73 GLU A N 1
ATOM 535 C CA . GLU A 1 73 ? 30.470 8.352 -47.401 1.00 95.44 73 GLU A CA 1
ATOM 536 C C . GLU A 1 73 ? 29.898 8.664 -46.011 1.00 95.44 73 GLU A C 1
ATOM 538 O O . GLU A 1 73 ? 29.897 7.797 -45.130 1.00 95.44 73 GLU A O 1
ATOM 543 N N . ALA A 1 74 ? 29.331 9.859 -45.824 1.00 95.00 74 ALA A N 1
ATOM 544 C CA . ALA A 1 74 ? 28.646 10.239 -44.592 1.00 95.00 74 ALA A CA 1
ATOM 545 C C . ALA A 1 74 ? 27.398 9.376 -44.340 1.00 95.00 74 ALA A C 1
ATOM 547 O O . ALA A 1 74 ? 27.223 8.870 -43.234 1.00 95.00 74 ALA A O 1
ATOM 548 N N . VAL A 1 75 ? 26.570 9.135 -45.364 1.00 95.81 75 VAL A N 1
ATOM 549 C CA . VAL A 1 75 ? 25.391 8.258 -45.270 1.00 95.81 75 VAL A CA 1
ATOM 550 C C . VAL A 1 75 ? 25.804 6.820 -44.971 1.00 95.81 75 VAL A C 1
ATOM 552 O O . VAL A 1 75 ? 25.215 6.200 -44.092 1.00 95.81 75 VAL A O 1
ATOM 555 N N . ALA A 1 76 ? 26.838 6.296 -45.632 1.00 95.50 76 ALA A N 1
ATOM 556 C CA . ALA A 1 76 ? 27.348 4.955 -45.353 1.00 95.50 76 ALA A CA 1
ATOM 557 C C . ALA A 1 76 ? 27.860 4.832 -43.908 1.00 95.50 76 ALA A C 1
ATOM 559 O O . ALA A 1 76 ? 27.628 3.823 -43.243 1.00 95.50 76 ALA A O 1
ATOM 560 N N . THR A 1 77 ? 28.520 5.873 -43.395 1.00 95.88 77 THR A N 1
ATOM 561 C CA . THR A 1 77 ? 28.984 5.923 -42.001 1.00 95.88 77 THR A CA 1
ATOM 562 C C . THR A 1 77 ? 27.808 5.983 -41.027 1.00 95.88 77 THR A C 1
ATOM 564 O O . THR A 1 77 ? 27.764 5.204 -40.076 1.00 95.88 77 THR A O 1
ATOM 567 N N . ALA A 1 78 ? 26.817 6.835 -41.293 1.00 93.56 78 ALA A N 1
ATOM 568 C CA . ALA A 1 78 ? 25.605 6.938 -40.486 1.00 93.56 78 ALA A CA 1
ATOM 569 C C . ALA A 1 78 ? 24.803 5.626 -40.485 1.00 93.56 78 ALA A C 1
ATOM 571 O O . ALA A 1 78 ? 24.333 5.196 -39.438 1.00 93.56 78 ALA A O 1
ATOM 572 N N . GLN A 1 79 ? 24.698 4.934 -41.623 1.00 95.81 79 GLN A N 1
ATOM 573 C CA . GLN A 1 79 ? 24.041 3.624 -41.713 1.00 95.81 79 GLN A CA 1
ATOM 574 C C . GLN A 1 79 ? 24.738 2.564 -40.851 1.00 95.81 79 GLN A C 1
ATOM 576 O O . GLN A 1 79 ? 24.063 1.780 -40.179 1.00 95.81 79 GLN A O 1
ATOM 581 N N . ARG A 1 80 ? 26.078 2.559 -40.811 1.00 95.94 80 ARG A N 1
ATOM 582 C CA . ARG A 1 80 ? 26.832 1.679 -39.902 1.00 95.94 80 ARG A CA 1
ATOM 583 C C . ARG A 1 80 ? 26.547 2.014 -38.441 1.00 95.94 80 ARG A C 1
ATOM 585 O O . ARG A 1 80 ? 26.250 1.107 -37.674 1.00 95.94 80 ARG A O 1
ATOM 592 N N . GLN A 1 81 ? 26.558 3.298 -38.081 1.00 95.12 81 GLN A N 1
ATOM 593 C CA . GLN A 1 81 ? 26.246 3.739 -36.717 1.00 95.12 81 GLN A CA 1
ATOM 594 C C . GLN A 1 81 ? 24.823 3.359 -36.299 1.00 95.12 81 GLN A C 1
ATOM 596 O O . GLN A 1 81 ? 24.627 2.866 -35.195 1.00 95.12 81 GLN A O 1
ATOM 601 N N . VAL A 1 82 ? 23.832 3.533 -37.179 1.00 96.25 82 VAL A N 1
ATOM 602 C CA . VAL A 1 82 ? 22.444 3.122 -36.916 1.00 96.25 82 VAL A CA 1
ATOM 603 C C . VAL A 1 82 ? 22.354 1.616 -36.691 1.00 96.25 82 VAL A C 1
ATOM 605 O O . VAL A 1 82 ? 21.667 1.181 -35.768 1.00 96.25 82 VAL A O 1
ATOM 608 N N . THR A 1 83 ? 23.064 0.820 -37.491 1.00 95.50 83 THR A N 1
ATOM 609 C CA . THR A 1 83 ? 23.098 -0.641 -37.328 1.00 95.50 83 THR A CA 1
ATOM 610 C C . THR A 1 83 ? 23.703 -1.018 -35.975 1.00 95.50 83 THR A C 1
ATOM 612 O O . THR A 1 83 ? 23.082 -1.752 -35.212 1.00 95.50 83 THR A O 1
ATOM 615 N N . GLU A 1 84 ? 24.848 -0.431 -35.623 1.00 96.06 84 GLU A N 1
ATOM 616 C CA . GLU A 1 84 ? 25.521 -0.669 -34.343 1.00 96.06 84 GLU A CA 1
ATOM 617 C C . GLU A 1 84 ? 24.658 -0.251 -33.141 1.00 96.06 84 GLU A C 1
ATOM 619 O O . GLU A 1 84 ? 24.511 -1.004 -32.179 1.00 96.06 84 GLU A O 1
ATOM 624 N N . LEU A 1 85 ? 24.043 0.934 -33.188 1.00 95.19 85 LEU A N 1
ATOM 625 C CA . LEU A 1 85 ? 23.126 1.409 -32.149 1.00 95.19 85 LEU A CA 1
ATOM 626 C C . LEU A 1 85 ? 21.918 0.482 -32.006 1.00 95.19 85 LEU A C 1
ATOM 628 O O . LEU A 1 85 ? 21.522 0.168 -30.886 1.00 95.19 85 LEU A O 1
ATOM 632 N N . THR A 1 86 ? 21.364 0.004 -33.120 1.00 95.62 86 THR A N 1
ATOM 633 C CA . THR A 1 86 ? 20.238 -0.939 -33.110 1.00 95.62 86 THR A CA 1
ATOM 634 C C . THR A 1 86 ? 20.623 -2.253 -32.432 1.00 95.62 86 THR A C 1
ATOM 636 O O . THR A 1 86 ? 19.861 -2.780 -31.622 1.00 95.62 86 THR A O 1
ATOM 639 N N . GLU A 1 87 ? 21.815 -2.777 -32.715 1.00 95.56 87 GLU A N 1
ATOM 640 C CA . GLU A 1 87 ? 22.329 -3.983 -32.061 1.00 95.56 87 GLU A CA 1
ATOM 641 C C . GLU A 1 87 ? 22.578 -3.764 -30.565 1.00 95.56 87 GLU A C 1
ATOM 643 O O . GLU A 1 87 ? 22.180 -4.596 -29.748 1.00 95.56 87 GLU A O 1
ATOM 648 N N . ARG A 1 88 ? 23.154 -2.617 -30.183 1.00 93.50 88 ARG A N 1
ATOM 649 C CA . ARG A 1 88 ? 23.354 -2.251 -28.772 1.00 93.50 88 ARG A CA 1
ATOM 650 C C . ARG A 1 88 ? 22.032 -2.145 -28.016 1.00 93.50 88 ARG A C 1
ATOM 652 O O . ARG A 1 88 ? 21.940 -2.655 -26.904 1.00 93.50 88 ARG A O 1
ATOM 659 N N . VAL A 1 89 ? 21.006 -1.534 -28.611 1.00 94.69 89 VAL A N 1
ATOM 660 C CA . VAL A 1 89 ? 19.666 -1.451 -28.007 1.00 94.69 89 VAL A CA 1
ATOM 661 C C . VAL A 1 89 ? 19.099 -2.849 -27.775 1.00 94.69 89 VAL A C 1
ATOM 663 O O . VAL A 1 89 ? 18.707 -3.155 -26.653 1.00 94.69 89 VAL A O 1
ATOM 666 N N . ARG A 1 90 ? 19.151 -3.737 -28.775 1.00 93.06 90 ARG A N 1
ATOM 667 C CA . ARG A 1 90 ? 18.693 -5.129 -28.619 1.00 93.06 90 ARG A CA 1
ATOM 668 C C . ARG A 1 90 ? 19.448 -5.879 -27.521 1.00 93.06 90 ARG A C 1
ATOM 670 O O . ARG A 1 90 ? 18.839 -6.626 -26.761 1.00 93.06 90 ARG A O 1
ATOM 677 N N . ALA A 1 91 ? 20.763 -5.682 -27.416 1.00 92.19 91 ALA A N 1
ATOM 678 C CA . ALA A 1 91 ? 21.568 -6.302 -26.366 1.00 92.19 91 ALA A CA 1
ATOM 679 C C . ALA A 1 91 ? 21.167 -5.802 -24.966 1.00 92.19 91 ALA A C 1
ATOM 681 O O . ALA A 1 91 ? 21.005 -6.603 -24.046 1.00 92.19 91 ALA A O 1
ATOM 682 N N . VAL A 1 92 ? 20.949 -4.493 -24.812 1.00 91.88 92 VAL A N 1
ATOM 683 C CA . VAL A 1 92 ? 20.479 -3.890 -23.554 1.00 91.88 92 VAL A CA 1
ATOM 684 C C . VAL A 1 92 ? 19.062 -4.351 -23.206 1.00 91.88 92 VAL A C 1
ATOM 686 O O . VAL A 1 92 ? 18.766 -4.603 -22.039 1.00 91.88 92 VAL A O 1
ATOM 689 N N . GLU A 1 93 ? 18.179 -4.501 -24.191 1.00 88.62 93 GLU A N 1
ATOM 690 C CA . GLU A 1 93 ? 16.836 -5.054 -23.991 1.00 88.62 93 GLU A CA 1
ATOM 691 C C . GLU A 1 93 ? 16.894 -6.507 -23.510 1.00 88.62 93 GLU A C 1
ATOM 693 O O . GLU A 1 93 ? 16.221 -6.853 -22.538 1.00 88.62 93 GLU A O 1
ATOM 698 N N . ALA A 1 94 ? 17.741 -7.340 -24.120 1.00 87.06 94 ALA A N 1
ATOM 699 C CA . ALA A 1 94 ? 17.939 -8.724 -23.698 1.00 87.06 94 ALA A CA 1
ATOM 700 C C . ALA A 1 94 ? 18.496 -8.817 -22.265 1.00 87.06 94 ALA A C 1
ATOM 702 O O . ALA A 1 94 ? 17.998 -9.604 -21.459 1.00 87.06 94 ALA A O 1
ATOM 703 N N . GLN A 1 95 ? 19.471 -7.975 -21.907 1.00 82.75 95 GLN A N 1
ATOM 704 C CA . GLN A 1 95 ? 19.997 -7.903 -20.539 1.00 82.75 95 GLN A CA 1
ATOM 705 C C . GLN A 1 95 ? 18.935 -7.440 -19.534 1.00 82.75 95 GLN A C 1
ATOM 707 O O . GLN A 1 95 ? 18.802 -8.024 -18.461 1.00 82.75 95 GLN A O 1
ATOM 712 N N . ASN A 1 96 ? 18.125 -6.437 -19.885 1.00 81.69 96 ASN A N 1
ATOM 713 C CA . ASN A 1 96 ? 17.004 -6.012 -19.046 1.00 81.69 96 ASN A CA 1
ATOM 714 C C . ASN A 1 96 ? 15.980 -7.134 -18.850 1.00 81.69 96 ASN A C 1
ATOM 716 O O . ASN A 1 96 ? 15.467 -7.307 -17.746 1.00 81.69 96 ASN A O 1
ATOM 720 N N . GLN A 1 97 ? 15.687 -7.913 -19.893 1.00 80.94 97 GLN A N 1
ATOM 721 C CA . GLN A 1 97 ? 14.807 -9.075 -19.775 1.00 80.94 97 GLN A CA 1
ATOM 722 C C . GLN A 1 97 ? 15.391 -10.136 -18.838 1.00 80.94 97 GLN A C 1
ATOM 724 O O . GLN A 1 97 ? 14.653 -10.669 -18.016 1.00 80.94 97 GLN A O 1
ATOM 729 N N . GLN A 1 98 ? 16.699 -10.398 -18.902 1.00 81.00 98 GLN A N 1
ATOM 730 C CA . GLN A 1 98 ? 17.371 -11.326 -17.987 1.00 81.00 98 GLN A CA 1
ATOM 731 C C . GLN A 1 98 ? 17.325 -10.840 -16.534 1.00 81.00 98 GLN A C 1
ATOM 733 O O . GLN A 1 98 ? 16.971 -11.605 -15.642 1.00 81.00 98 GLN A O 1
ATOM 738 N N . LEU A 1 99 ? 17.608 -9.558 -16.283 1.00 78.12 99 LEU A N 1
ATOM 739 C CA . LEU A 1 99 ? 17.535 -8.982 -14.935 1.00 78.12 99 LEU A CA 1
ATOM 740 C C . LEU A 1 99 ? 16.117 -9.058 -14.358 1.00 78.12 99 LEU A C 1
ATOM 742 O O . LEU A 1 99 ? 15.944 -9.387 -13.185 1.00 78.12 99 LEU A O 1
ATOM 746 N N . ARG A 1 100 ? 15.098 -8.848 -15.198 1.00 81.31 100 ARG A N 1
ATOM 747 C CA . ARG A 1 100 ? 13.680 -9.001 -14.834 1.00 81.31 100 ARG A CA 1
ATOM 748 C C . ARG A 1 100 ? 13.262 -10.437 -14.523 1.00 81.31 100 ARG A C 1
ATOM 750 O O . ARG A 1 100 ? 12.127 -10.638 -14.115 1.00 81.31 100 ARG A O 1
ATOM 757 N N . GLN A 1 101 ? 14.136 -11.424 -14.705 1.00 84.25 101 GLN A N 1
ATOM 758 C CA . GLN A 1 101 ? 13.903 -12.811 -14.294 1.00 84.25 101 GLN A CA 1
ATOM 759 C C . GLN A 1 101 ? 14.624 -13.176 -12.993 1.00 84.25 101 GLN A C 1
ATOM 761 O O . GLN A 1 101 ? 14.537 -14.319 -12.552 1.00 84.25 101 GLN A O 1
ATOM 766 N N . THR A 1 102 ? 15.324 -12.230 -12.364 1.00 89.62 102 THR A N 1
ATOM 767 C CA . THR A 1 102 ? 16.040 -12.493 -11.115 1.00 89.62 102 THR A CA 1
ATOM 768 C C . THR A 1 102 ? 15.124 -12.336 -9.897 1.00 89.62 102 THR A C 1
ATOM 770 O O . THR A 1 102 ? 14.309 -11.409 -9.871 1.00 89.62 102 THR A O 1
ATOM 773 N N . PRO A 1 103 ? 15.293 -13.161 -8.846 1.00 91.50 103 PRO A N 1
ATOM 774 C CA . PRO A 1 103 ? 14.577 -13.001 -7.576 1.00 91.50 103 PRO A CA 1
ATOM 775 C C . PRO A 1 103 ? 14.711 -11.586 -7.005 1.00 91.50 103 PRO A C 1
ATOM 777 O O . PRO A 1 103 ? 13.746 -11.012 -6.502 1.00 91.50 103 PRO A O 1
ATOM 780 N N . ARG A 1 104 ? 15.899 -10.983 -7.159 1.00 93.81 104 ARG A N 1
ATOM 781 C CA . ARG A 1 104 ? 16.205 -9.642 -6.657 1.00 93.81 104 ARG A CA 1
ATOM 782 C C . ARG A 1 104 ? 15.317 -8.557 -7.263 1.00 93.81 104 ARG A C 1
ATOM 784 O O . ARG A 1 104 ? 14.824 -7.718 -6.520 1.00 93.81 104 ARG A O 1
ATOM 791 N N . PHE A 1 105 ? 15.070 -8.599 -8.573 1.00 94.19 105 PHE A N 1
ATOM 792 C CA . PHE A 1 105 ? 14.199 -7.628 -9.241 1.00 94.19 105 PHE A CA 1
ATOM 793 C C . PHE A 1 105 ? 12.774 -7.637 -8.664 1.00 94.19 105 PHE A C 1
ATOM 795 O O . PHE A 1 105 ? 12.204 -6.580 -8.395 1.00 94.19 105 PHE A O 1
ATOM 802 N N . TYR A 1 106 ? 12.207 -8.826 -8.446 1.00 95.75 106 TYR A N 1
ATOM 803 C CA . TYR A 1 106 ? 10.875 -8.963 -7.850 1.00 95.75 106 TYR A CA 1
ATOM 804 C C . TYR A 1 106 ? 10.863 -8.541 -6.381 1.00 95.75 106 TYR A C 1
ATOM 806 O O . TYR A 1 106 ? 9.930 -7.867 -5.949 1.00 95.75 106 TYR A O 1
ATOM 814 N N . PHE A 1 107 ? 11.913 -8.884 -5.634 1.00 96.81 107 PHE A N 1
ATOM 815 C CA . PHE A 1 107 ? 12.036 -8.507 -4.232 1.00 96.81 107 PHE A CA 1
ATOM 816 C C . PHE A 1 107 ? 12.135 -6.990 -4.045 1.00 96.81 107 PHE A C 1
ATOM 818 O O . PHE A 1 107 ? 11.409 -6.436 -3.226 1.00 96.81 107 PHE A O 1
ATOM 825 N N . ASP A 1 108 ? 12.965 -6.299 -4.831 1.00 96.62 108 ASP A N 1
ATOM 826 C CA . ASP A 1 108 ? 13.090 -4.837 -4.756 1.00 96.62 108 ASP A CA 1
ATOM 827 C C . ASP A 1 108 ? 11.755 -4.152 -5.102 1.00 96.6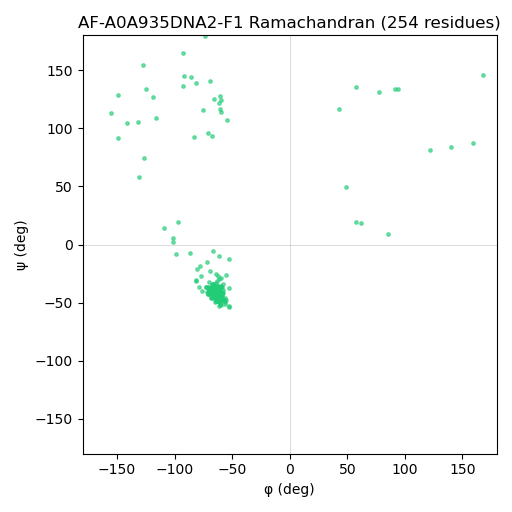2 108 ASP A C 1
ATOM 829 O O . ASP A 1 108 ? 11.309 -3.253 -4.391 1.00 96.62 108 ASP A O 1
ATOM 833 N N . ARG A 1 109 ? 11.033 -4.658 -6.111 1.00 95.88 109 ARG A N 1
ATOM 834 C CA . ARG A 1 109 ? 9.679 -4.182 -6.435 1.00 95.88 109 ARG A CA 1
ATOM 835 C C . ARG A 1 109 ? 8.679 -4.405 -5.290 1.00 95.88 109 ARG A C 1
ATOM 837 O O . ARG A 1 109 ? 7.797 -3.572 -5.083 1.00 95.88 109 ARG A O 1
ATOM 844 N N . ALA A 1 110 ? 8.780 -5.518 -4.567 1.00 97.81 110 ALA A N 1
ATOM 845 C CA . ALA A 1 110 ? 7.928 -5.789 -3.411 1.00 97.81 110 ALA A CA 1
ATOM 846 C C . ALA A 1 110 ? 8.243 -4.851 -2.231 1.00 97.81 110 ALA A C 1
ATOM 848 O O . ALA A 1 110 ? 7.324 -4.356 -1.582 1.00 97.81 110 ALA A O 1
ATOM 849 N N . VAL A 1 111 ? 9.520 -4.518 -2.017 1.00 98.06 111 VAL A N 1
ATOM 850 C CA . VAL A 1 111 ? 9.952 -3.507 -1.033 1.00 98.06 111 VAL A CA 1
ATOM 851 C C . VAL A 1 111 ? 9.426 -2.111 -1.387 1.00 98.06 111 VAL A C 1
ATOM 853 O O . VAL A 1 111 ? 8.967 -1.378 -0.505 1.00 98.06 111 VAL A O 1
ATOM 856 N N . ASP A 1 112 ? 9.416 -1.739 -2.668 1.00 98.06 112 ASP A N 1
ATOM 857 C CA . ASP A 1 112 ? 8.799 -0.482 -3.109 1.00 98.06 112 ASP A CA 1
ATOM 858 C C . ASP A 1 112 ? 7.294 -0.458 -2.798 1.00 98.06 112 ASP A C 1
ATOM 860 O O . ASP A 1 112 ? 6.771 0.545 -2.302 1.00 98.06 112 ASP A O 1
ATOM 864 N N . ALA A 1 113 ? 6.593 -1.575 -3.023 1.00 97.81 113 ALA A N 1
ATOM 865 C CA . ALA A 1 113 ? 5.180 -1.707 -2.674 1.00 97.81 113 ALA A CA 1
ATOM 866 C C . ALA A 1 113 ? 4.947 -1.621 -1.152 1.00 97.81 113 ALA A C 1
ATOM 868 O O . ALA A 1 113 ? 4.013 -0.947 -0.720 1.00 97.81 113 ALA A O 1
ATOM 869 N N . GLU A 1 114 ? 5.805 -2.231 -0.326 1.00 98.19 114 GLU A N 1
ATOM 870 C CA . GLU A 1 114 ? 5.767 -2.115 1.144 1.00 98.19 114 GLU A CA 1
ATOM 871 C C . GLU A 1 114 ? 5.955 -0.663 1.606 1.00 98.19 114 GLU A C 1
ATOM 873 O O . GLU A 1 114 ? 5.256 -0.181 2.505 1.00 98.19 114 GLU A O 1
ATOM 878 N N . THR A 1 115 ? 6.875 0.060 0.963 1.00 98.06 115 THR A N 1
ATOM 879 C CA . THR A 1 115 ? 7.142 1.474 1.246 1.00 98.06 115 THR A CA 1
ATOM 880 C C . THR A 1 115 ? 5.906 2.319 0.946 1.00 98.06 115 THR A C 1
ATOM 882 O O . THR A 1 115 ? 5.442 3.073 1.804 1.00 98.06 115 THR A O 1
ATOM 885 N N . GLN A 1 116 ? 5.305 2.128 -0.231 1.00 96.44 116 GLN A N 1
ATOM 886 C CA . GLN A 1 116 ? 4.055 2.792 -0.609 1.00 96.44 116 GLN A CA 1
ATOM 887 C C . GLN A 1 116 ? 2.905 2.436 0.341 1.00 96.44 116 GLN A C 1
ATOM 889 O O . GLN A 1 116 ? 2.126 3.311 0.723 1.00 96.44 116 GLN A O 1
ATOM 894 N N . ALA A 1 117 ? 2.816 1.177 0.773 1.00 97.19 117 ALA A N 1
ATOM 895 C CA . ALA A 1 117 ? 1.800 0.723 1.713 1.00 97.19 117 ALA A CA 1
ATOM 896 C C . ALA A 1 117 ? 1.950 1.357 3.097 1.00 97.19 117 ALA A C 1
ATOM 898 O O . ALA A 1 117 ? 0.958 1.721 3.728 1.00 97.19 117 ALA A O 1
ATOM 899 N N . THR A 1 118 ? 3.188 1.561 3.541 1.00 95.56 118 THR A N 1
ATOM 900 C CA . THR A 1 118 ? 3.498 2.264 4.789 1.00 95.56 118 THR A CA 1
ATOM 901 C C . THR A 1 118 ? 3.073 3.730 4.718 1.00 95.56 118 THR A C 1
ATOM 903 O O . THR A 1 118 ? 2.468 4.232 5.662 1.00 95.56 118 THR A O 1
ATOM 906 N N . THR A 1 119 ? 3.314 4.406 3.590 1.00 96.00 119 THR A N 1
ATOM 907 C CA . THR A 1 119 ? 2.862 5.790 3.379 1.00 96.00 119 THR A CA 1
ATOM 908 C C . THR A 1 119 ? 1.341 5.901 3.301 1.00 96.00 119 THR A C 1
ATOM 910 O O . THR A 1 119 ? 0.762 6.798 3.909 1.00 96.00 119 THR A O 1
ATOM 913 N N . ALA A 1 120 ? 0.680 5.001 2.569 1.00 96.31 120 ALA A N 1
ATOM 914 C CA . ALA A 1 120 ? -0.774 5.012 2.432 1.00 96.31 120 ALA A CA 1
ATOM 915 C C . ALA A 1 120 ? -1.486 4.603 3.732 1.00 96.31 120 ALA A C 1
ATOM 917 O O . ALA A 1 120 ? -2.587 5.071 4.003 1.00 96.31 120 ALA A O 1
ATOM 918 N N . ASN A 1 121 ? -0.864 3.719 4.518 1.00 93.31 121 ASN A N 1
ATOM 919 C CA . ASN A 1 121 ? -1.383 3.155 5.760 1.00 93.31 121 ASN A CA 1
ATOM 920 C C . ASN A 1 121 ? -2.822 2.611 5.642 1.00 93.31 121 ASN A C 1
ATOM 922 O O . ASN A 1 121 ? -3.690 2.901 6.465 1.00 93.31 121 ASN A O 1
ATOM 926 N N . THR A 1 122 ? -3.078 1.799 4.614 1.00 95.25 122 THR A N 1
ATOM 927 C CA . THR A 1 122 ? -4.383 1.156 4.397 1.00 95.25 122 THR A CA 1
ATOM 928 C C . THR A 1 122 ? -4.243 -0.349 4.207 1.00 95.25 122 THR A C 1
ATOM 930 O O . THR A 1 122 ? -3.227 -0.828 3.703 1.00 95.25 122 THR A O 1
ATOM 933 N N . ASP A 1 123 ? -5.304 -1.095 4.528 1.00 95.94 123 ASP A N 1
ATOM 934 C CA . ASP A 1 123 ? -5.364 -2.542 4.285 1.00 95.94 123 ASP A CA 1
ATOM 935 C C . ASP A 1 123 ? -5.196 -2.892 2.802 1.00 95.94 123 ASP A C 1
ATOM 937 O O . ASP A 1 123 ? -4.591 -3.904 2.464 1.00 95.94 123 ASP A O 1
ATOM 941 N N . ALA A 1 124 ? -5.731 -2.066 1.897 1.00 97.00 124 ALA A N 1
ATOM 942 C CA . ALA A 1 124 ? -5.632 -2.301 0.458 1.00 97.00 124 ALA A CA 1
ATOM 943 C C . ALA A 1 124 ? -4.182 -2.200 -0.042 1.00 97.00 124 ALA A C 1
ATOM 945 O O . ALA A 1 124 ? -3.739 -3.023 -0.848 1.00 97.00 124 ALA A O 1
ATOM 946 N N . ALA A 1 125 ? -3.434 -1.215 0.460 1.00 97.50 125 ALA A N 1
ATOM 947 C CA . ALA A 1 125 ? -2.036 -1.053 0.099 1.00 97.50 125 ALA A CA 1
ATOM 948 C C . ALA A 1 125 ? -1.169 -2.172 0.700 1.00 97.50 125 ALA A C 1
ATOM 950 O O . ALA A 1 125 ? -0.359 -2.756 -0.017 1.00 97.50 125 ALA A O 1
ATOM 951 N N . ASP A 1 126 ? -1.409 -2.557 1.959 1.00 98.00 126 ASP A N 1
ATOM 952 C CA . ASP A 1 126 ? -0.707 -3.692 2.574 1.00 98.00 126 ASP A CA 1
ATOM 953 C C . ASP A 1 126 ? -0.979 -5.001 1.823 1.00 98.00 126 ASP A C 1
ATOM 955 O O . ASP A 1 126 ? -0.047 -5.753 1.558 1.00 98.00 126 ASP A O 1
ATOM 959 N N . ARG A 1 127 ? -2.223 -5.253 1.388 1.00 98.19 127 ARG A N 1
ATOM 960 C CA . ARG A 1 127 ? -2.553 -6.427 0.554 1.00 98.19 127 ARG A CA 1
ATOM 961 C C . ARG A 1 127 ? -1.831 -6.423 -0.789 1.00 98.19 127 ARG A C 1
ATOM 963 O O . ARG A 1 127 ? -1.449 -7.482 -1.275 1.00 98.19 127 ARG A O 1
ATOM 970 N N . THR A 1 128 ? -1.632 -5.248 -1.382 1.00 98.12 128 THR A N 1
ATOM 971 C CA . THR A 1 128 ? -0.864 -5.113 -2.628 1.00 98.12 128 THR A CA 1
ATOM 972 C C . THR A 1 128 ? 0.608 -5.469 -2.402 1.00 98.12 128 THR A C 1
ATOM 974 O O . THR A 1 128 ? 1.191 -6.194 -3.205 1.00 98.12 128 THR A O 1
ATOM 977 N N . ALA A 1 129 ? 1.196 -5.016 -1.291 1.00 98.12 129 ALA A N 1
ATOM 978 C CA . ALA A 1 129 ? 2.563 -5.367 -0.912 1.00 98.12 129 ALA A CA 1
ATOM 979 C C . ALA A 1 129 ? 2.714 -6.861 -0.572 1.00 98.12 129 ALA A C 1
ATOM 981 O O . ALA A 1 129 ? 3.666 -7.490 -1.029 1.00 98.12 129 ALA A O 1
ATOM 982 N N . ILE A 1 130 ? 1.745 -7.452 0.143 1.00 98.50 130 ILE A N 1
ATOM 983 C CA . ILE A 1 130 ? 1.690 -8.901 0.406 1.00 98.50 130 ILE A CA 1
ATOM 984 C C . ILE A 1 130 ? 1.710 -9.669 -0.914 1.00 98.50 130 ILE A C 1
ATOM 986 O O . ILE A 1 130 ? 2.544 -10.547 -1.083 1.00 98.50 130 ILE A O 1
ATOM 990 N N . ALA A 1 131 ? 0.859 -9.307 -1.879 1.00 98.38 131 ALA A N 1
ATOM 991 C CA . ALA A 1 131 ? 0.822 -9.982 -3.175 1.00 98.38 131 ALA A CA 1
ATOM 992 C C . ALA A 1 131 ? 2.166 -9.907 -3.927 1.00 98.38 131 ALA A C 1
ATOM 994 O O . ALA A 1 131 ? 2.550 -10.867 -4.593 1.00 98.38 131 ALA A O 1
ATOM 995 N N . ALA A 1 132 ? 2.898 -8.794 -3.804 1.00 98.00 132 ALA A N 1
ATOM 996 C CA . ALA A 1 132 ? 4.211 -8.641 -4.424 1.00 98.00 132 ALA A CA 1
ATOM 997 C C . ALA A 1 132 ? 5.286 -9.522 -3.760 1.00 98.00 132 ALA A C 1
ATOM 999 O O . ALA A 1 132 ? 6.072 -10.152 -4.465 1.00 98.00 132 ALA A O 1
ATOM 1000 N N . PHE A 1 133 ? 5.312 -9.614 -2.425 1.00 98.44 133 PHE A N 1
ATOM 1001 C CA . PHE A 1 133 ? 6.210 -10.545 -1.728 1.00 98.44 133 PHE A CA 1
ATOM 1002 C C . PHE A 1 133 ? 5.827 -12.007 -1.979 1.00 98.44 133 PHE A C 1
ATOM 1004 O O . PHE A 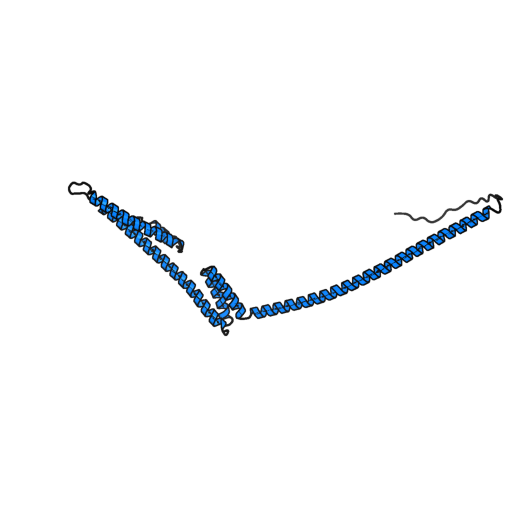1 133 ? 6.710 -12.829 -2.229 1.00 98.44 133 PHE A O 1
ATOM 1011 N N . HIS A 1 134 ? 4.527 -12.293 -2.041 1.00 98.25 134 HIS A N 1
ATOM 1012 C CA . HIS A 1 134 ? 4.003 -13.612 -2.370 1.00 98.25 134 HIS A CA 1
ATOM 1013 C C . HIS A 1 134 ? 4.447 -14.077 -3.763 1.00 98.25 134 HIS A C 1
ATOM 1015 O O . HIS A 1 134 ? 4.746 -15.251 -3.978 1.00 98.25 134 HIS A O 1
ATOM 1021 N N . GLU A 1 135 ? 4.558 -13.160 -4.730 1.00 96.75 135 GLU A N 1
ATOM 1022 C CA . GLU A 1 135 ? 5.128 -13.480 -6.043 1.00 96.75 135 GLU A CA 1
ATOM 1023 C C . GLU A 1 135 ? 6.596 -13.927 -5.929 1.00 96.75 135 GLU A C 1
ATOM 1025 O O . GLU A 1 135 ? 6.995 -14.873 -6.603 1.00 96.75 135 GLU A O 1
ATOM 1030 N N . VAL A 1 136 ? 7.404 -13.309 -5.059 1.00 97.12 136 VAL A N 1
ATOM 1031 C CA . VAL A 1 136 ? 8.807 -13.714 -4.853 1.00 97.12 136 VAL A CA 1
ATOM 1032 C C . VAL A 1 136 ? 8.884 -15.120 -4.263 1.00 97.12 136 VAL A C 1
ATOM 1034 O O . VAL A 1 136 ? 9.618 -15.960 -4.787 1.00 97.12 136 VAL A O 1
ATOM 1037 N N . SER A 1 137 ? 8.127 -15.379 -3.193 1.00 96.62 137 SER A N 1
ATOM 1038 C CA . SER A 1 137 ? 8.166 -16.651 -2.464 1.00 96.62 137 SER A CA 1
ATOM 1039 C C . SER A 1 137 ? 7.641 -17.820 -3.300 1.00 96.62 137 SER A C 1
ATOM 1041 O O . SER A 1 137 ? 8.207 -18.911 -3.259 1.00 96.62 137 SER A O 1
ATOM 1043 N N . THR A 1 138 ? 6.620 -17.591 -4.129 1.00 96.81 138 THR A N 1
ATOM 1044 C CA . THR A 1 138 ? 6.061 -18.623 -5.019 1.00 96.81 138 THR A CA 1
ATOM 1045 C C . THR A 1 138 ? 6.890 -18.859 -6.277 1.00 96.81 138 THR A C 1
ATOM 1047 O O . THR A 1 138 ? 7.000 -19.995 -6.738 1.00 96.81 138 THR A O 1
ATOM 1050 N N . ARG A 1 139 ? 7.480 -17.807 -6.854 1.00 95.06 139 ARG A N 1
ATOM 1051 C CA . ARG A 1 139 ? 8.238 -17.904 -8.108 1.00 95.06 139 ARG A CA 1
ATOM 1052 C C . ARG A 1 139 ? 9.665 -18.404 -7.906 1.00 95.06 139 ARG A C 1
ATOM 1054 O O . ARG A 1 139 ? 10.203 -19.050 -8.803 1.00 95.06 139 ARG A O 1
ATOM 1061 N N . PHE A 1 140 ? 10.268 -18.114 -6.753 1.00 94.50 140 PHE A N 1
ATOM 1062 C CA . PHE A 1 140 ? 11.657 -18.458 -6.439 1.00 94.50 140 PHE A CA 1
ATOM 1063 C C . PHE A 1 140 ? 11.782 -19.145 -5.068 1.00 94.50 140 PHE A C 1
ATOM 1065 O O . PHE A 1 140 ? 12.511 -18.650 -4.213 1.00 94.50 140 PHE A O 1
ATOM 1072 N N . PRO A 1 141 ? 11.106 -20.287 -4.838 1.00 94.19 141 PRO A N 1
ATOM 1073 C CA . PRO A 1 141 ? 10.996 -20.891 -3.505 1.00 94.19 141 PRO A CA 1
ATOM 1074 C C . PRO A 1 141 ? 12.339 -21.324 -2.896 1.00 94.19 141 PRO A C 1
ATOM 1076 O O . PRO A 1 141 ? 12.483 -21.330 -1.678 1.00 94.19 141 PRO A O 1
ATOM 1079 N N . GLU A 1 142 ? 13.326 -21.650 -3.732 1.00 94.38 142 GLU A N 1
ATOM 1080 C CA . GLU A 1 142 ? 14.666 -22.080 -3.301 1.00 94.38 142 GLU A CA 1
ATOM 1081 C C . GLU A 1 142 ? 15.634 -20.906 -3.052 1.00 94.38 142 GLU A C 1
ATOM 1083 O O . GLU A 1 142 ? 16.759 -21.112 -2.594 1.00 94.38 142 GLU A O 1
ATOM 1088 N N . ASP A 1 143 ? 15.240 -19.668 -3.375 1.00 95.62 143 ASP A N 1
ATOM 1089 C CA . ASP A 1 143 ? 16.087 -18.494 -3.162 1.00 95.62 143 ASP A CA 1
ATOM 1090 C C . ASP A 1 143 ? 16.002 -18.014 -1.697 1.00 95.62 143 ASP A C 1
ATOM 1092 O O . ASP A 1 143 ? 14.904 -17.941 -1.136 1.00 95.62 143 ASP A O 1
ATOM 1096 N N . PRO A 1 144 ? 17.114 -17.607 -1.055 1.00 94.56 144 PRO A N 1
ATOM 1097 C CA . PRO A 1 144 ? 17.090 -17.078 0.314 1.00 94.56 144 PRO A CA 1
ATOM 1098 C C . PRO A 1 144 ? 16.136 -15.886 0.521 1.00 94.56 144 PRO A C 1
ATOM 1100 O O . PRO A 1 144 ? 15.641 -15.659 1.632 1.00 94.56 144 PRO A O 1
ATOM 1103 N N . LEU A 1 145 ? 15.851 -15.115 -0.534 1.00 96.50 145 LEU A N 1
ATOM 1104 C CA . LEU A 1 145 ? 14.895 -14.013 -0.486 1.00 96.50 145 LEU A CA 1
ATOM 1105 C C . LEU A 1 145 ? 13.448 -14.486 -0.320 1.00 96.50 145 LEU A C 1
ATOM 1107 O O . LEU A 1 145 ? 12.654 -13.717 0.216 1.00 96.50 145 LEU A O 1
ATOM 1111 N N . ALA A 1 146 ? 13.092 -15.724 -0.678 1.00 96.00 146 ALA A N 1
ATOM 1112 C CA . ALA A 1 146 ? 11.742 -16.257 -0.467 1.00 96.00 146 ALA A CA 1
ATOM 1113 C C . ALA A 1 146 ? 11.380 -16.353 1.022 1.00 96.00 146 ALA A C 1
ATOM 1115 O O . ALA A 1 146 ? 10.283 -15.957 1.427 1.00 96.00 146 ALA A O 1
ATOM 1116 N N . GLY A 1 147 ? 12.322 -16.794 1.862 1.00 97.00 147 GLY A N 1
ATOM 1117 C CA . GLY A 1 147 ? 12.138 -16.801 3.317 1.00 97.00 147 GLY A CA 1
ATOM 1118 C C . GLY A 1 147 ? 11.980 -15.387 3.883 1.00 97.00 147 GLY A C 1
ATOM 1119 O O . GLY A 1 147 ? 11.132 -15.140 4.740 1.00 97.00 147 GLY A O 1
ATOM 1120 N N . THR A 1 148 ? 12.740 -14.429 3.343 1.00 97.69 148 THR A N 1
ATOM 1121 C CA . THR A 1 148 ? 12.615 -13.013 3.724 1.00 97.69 148 THR A CA 1
ATOM 1122 C C . THR A 1 148 ? 11.269 -12.429 3.287 1.00 97.69 148 THR A C 1
ATOM 1124 O O . THR A 1 148 ? 10.633 -11.723 4.066 1.00 97.69 148 THR A O 1
ATOM 1127 N N . ALA A 1 149 ? 10.812 -12.741 2.072 1.00 97.81 149 ALA A N 1
ATOM 1128 C CA . ALA A 1 149 ? 9.518 -12.317 1.546 1.00 97.81 149 ALA A CA 1
ATOM 1129 C C . ALA A 1 149 ? 8.369 -12.848 2.415 1.00 97.81 149 ALA A C 1
ATOM 1131 O O . ALA A 1 149 ? 7.539 -12.067 2.865 1.00 97.81 149 ALA A O 1
ATOM 1132 N N . THR A 1 150 ? 8.412 -14.130 2.786 1.00 97.75 150 THR A N 1
ATOM 1133 C CA . THR A 1 150 ? 7.413 -14.753 3.672 1.00 97.75 150 THR A CA 1
ATOM 1134 C C . THR A 1 150 ? 7.340 -14.059 5.040 1.00 97.75 150 THR A C 1
ATOM 1136 O O . THR A 1 150 ? 6.259 -13.797 5.564 1.00 97.75 150 THR A O 1
ATOM 1139 N N . ALA A 1 151 ? 8.486 -13.699 5.630 1.00 98.06 151 ALA A N 1
ATOM 1140 C CA . ALA A 1 151 ? 8.509 -12.959 6.895 1.00 98.06 151 ALA A CA 1
ATOM 1141 C C . ALA A 1 151 ? 7.916 -11.539 6.765 1.00 98.06 151 ALA A C 1
ATOM 1143 O O . ALA A 1 151 ? 7.269 -11.034 7.690 1.00 98.06 151 ALA A O 1
ATOM 1144 N N . ARG A 1 152 ? 8.116 -10.889 5.611 1.00 98.00 152 ARG A N 1
ATOM 1145 C CA . ARG A 1 152 ? 7.522 -9.581 5.297 1.00 98.00 152 ARG A CA 1
ATOM 1146 C C . ARG A 1 152 ? 6.014 -9.678 5.077 1.00 98.00 152 ARG A C 1
ATOM 1148 O O . ARG A 1 152 ? 5.292 -8.838 5.610 1.00 98.00 152 ARG A O 1
ATOM 1155 N N . GLU A 1 153 ? 5.540 -10.718 4.387 1.00 98.06 153 GLU A N 1
ATOM 1156 C CA . GLU A 1 153 ? 4.110 -11.038 4.250 1.00 98.06 153 GLU A CA 1
ATOM 1157 C C . GLU A 1 153 ? 3.451 -11.120 5.633 1.00 98.06 153 GLU A C 1
ATOM 1159 O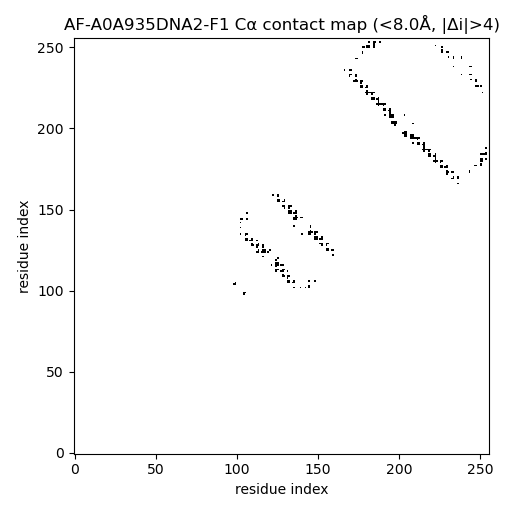 O . GLU A 1 153 ? 2.526 -10.359 5.913 1.00 98.06 153 GLU A O 1
ATOM 1164 N N . ALA A 1 154 ? 4.006 -11.925 6.546 1.00 98.06 154 ALA A N 1
ATOM 1165 C CA . ALA A 1 154 ? 3.481 -12.072 7.906 1.00 98.06 154 ALA A CA 1
ATOM 1166 C C . ALA A 1 154 ? 3.459 -10.747 8.696 1.00 98.06 154 ALA A C 1
ATOM 1168 O O . ALA A 1 154 ? 2.532 -10.481 9.462 1.00 98.06 154 ALA A O 1
ATOM 1169 N N . THR A 1 155 ? 4.460 -9.881 8.498 1.00 97.69 155 THR A N 1
ATOM 1170 C CA . THR A 1 155 ? 4.499 -8.549 9.127 1.00 97.69 155 THR A CA 1
ATOM 1171 C C . THR A 1 155 ? 3.355 -7.660 8.627 1.00 97.69 155 THR A C 1
ATOM 1173 O O . THR A 1 155 ? 2.700 -6.974 9.414 1.00 97.69 155 THR A O 1
ATOM 1176 N N . LEU A 1 156 ? 3.088 -7.673 7.319 1.00 98.12 156 LEU A N 1
ATOM 1177 C CA . LEU A 1 156 ? 1.998 -6.913 6.704 1.00 98.12 156 LEU A CA 1
ATOM 1178 C C . LEU A 1 156 ? 0.621 -7.464 7.099 1.00 98.12 156 LEU A C 1
ATOM 1180 O O . LEU A 1 156 ? -0.289 -6.691 7.396 1.00 98.12 156 LEU A O 1
ATOM 1184 N N . GLU A 1 157 ? 0.471 -8.785 7.172 1.00 98.06 157 GLU A N 1
ATOM 1185 C CA . GLU A 1 157 ? -0.740 -9.426 7.690 1.00 98.06 157 GLU A CA 1
ATOM 1186 C C . GLU A 1 157 ? -1.001 -9.042 9.149 1.00 98.06 157 GLU A C 1
ATOM 1188 O O . GLU A 1 157 ? -2.133 -8.702 9.505 1.00 98.06 157 GLU A O 1
ATOM 1193 N N . GLY A 1 158 ? 0.052 -9.010 9.973 1.00 97.69 158 GLY A N 1
ATOM 1194 C CA . GLY A 1 158 ? -0.006 -8.514 11.347 1.00 97.69 158 GLY A CA 1
ATOM 1195 C C . GLY A 1 158 ? -0.532 -7.081 11.420 1.00 97.69 158 GLY A C 1
ATOM 1196 O O . GLY A 1 158 ? -1.470 -6.810 12.164 1.00 97.69 158 GLY A O 1
ATOM 1197 N N . ARG A 1 159 ? -0.032 -6.178 10.566 1.00 97.12 159 ARG A N 1
ATOM 1198 C CA . ARG A 1 159 ? -0.521 -4.788 10.495 1.00 97.12 159 ARG A CA 1
ATOM 1199 C C . ARG A 1 159 ? -2.013 -4.704 10.164 1.00 97.12 159 ARG A C 1
ATOM 1201 O O . ARG A 1 159 ? -2.728 -3.910 10.775 1.00 97.12 159 ARG A O 1
ATOM 1208 N N . ILE A 1 160 ? -2.499 -5.518 9.226 1.00 97.50 160 ILE A N 1
ATOM 1209 C CA . ILE A 1 160 ? -3.932 -5.587 8.890 1.00 97.50 160 ILE A CA 1
ATOM 1210 C C . ILE A 1 160 ? -4.741 -6.092 10.096 1.00 97.50 160 ILE A C 1
ATOM 1212 O O . ILE A 1 160 ? -5.777 -5.516 10.442 1.00 97.50 160 ILE A O 1
ATOM 1216 N N . ALA A 1 161 ? -4.268 -7.147 10.763 1.00 96.81 161 ALA A N 1
ATOM 1217 C CA . ALA A 1 161 ? -4.922 -7.699 11.945 1.00 96.81 161 ALA A CA 1
ATOM 1218 C C . ALA A 1 161 ? -4.984 -6.682 13.099 1.00 96.81 161 ALA A C 1
ATOM 1220 O O . ALA A 1 161 ? -6.033 -6.538 13.736 1.00 96.81 161 ALA A O 1
ATOM 1221 N N . ASP A 1 162 ? -3.907 -5.929 13.317 1.00 96.19 162 ASP A N 1
ATOM 1222 C CA . ASP A 1 162 ? -3.82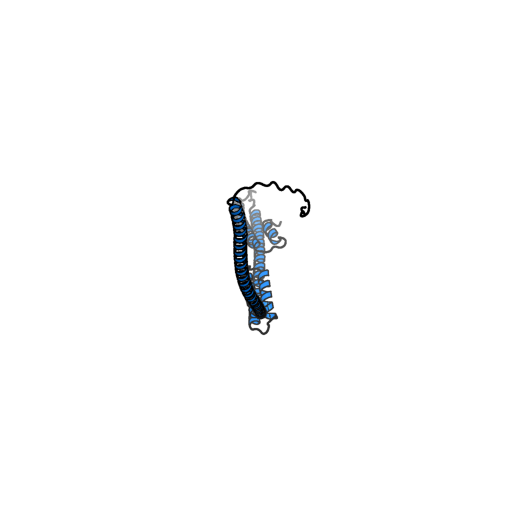3 -4.885 14.337 1.00 96.19 162 ASP A CA 1
ATOM 1223 C C . ASP A 1 162 ? -4.814 -3.750 14.069 1.00 96.19 162 ASP A C 1
ATOM 1225 O O . ASP A 1 162 ? -5.541 -3.345 14.980 1.00 96.19 162 ASP A O 1
ATOM 1229 N N . ARG A 1 163 ? -4.934 -3.280 12.817 1.00 94.31 163 ARG A N 1
ATOM 1230 C CA . ARG A 1 163 ? -5.954 -2.280 12.448 1.00 94.31 163 ARG A CA 1
ATOM 1231 C C . ARG A 1 163 ? -7.365 -2.789 12.704 1.00 94.31 163 ARG A C 1
ATOM 1233 O O . ARG A 1 163 ? -8.182 -2.070 13.280 1.00 94.31 163 ARG A O 1
ATOM 1240 N N . ALA A 1 164 ? -7.654 -4.030 12.316 1.00 93.56 164 ALA A N 1
ATOM 1241 C CA . ALA A 1 164 ? -8.959 -4.634 12.556 1.00 93.56 164 ALA A CA 1
ATOM 1242 C C . ALA A 1 164 ? -9.261 -4.748 14.061 1.00 93.56 164 ALA A C 1
ATOM 1244 O O . ALA A 1 164 ? -10.386 -4.491 14.491 1.00 93.56 164 ALA A O 1
ATOM 1245 N N . SER A 1 165 ? -8.262 -5.100 14.873 1.00 95.06 165 SER A N 1
ATOM 1246 C CA . SER A 1 165 ? -8.380 -5.157 16.333 1.00 95.06 165 SER A CA 1
ATOM 1247 C C . SER A 1 165 ? -8.643 -3.776 16.942 1.00 95.06 165 SER A C 1
ATOM 1249 O O . SER A 1 165 ? -9.600 -3.608 17.702 1.00 95.06 165 SER A O 1
ATOM 1251 N N . ALA A 1 166 ? -7.863 -2.765 16.545 1.00 92.94 166 ALA A N 1
ATOM 1252 C CA . ALA A 1 166 ? -8.038 -1.383 16.982 1.00 92.94 166 ALA A CA 1
ATOM 1253 C C . ALA A 1 166 ? -9.437 -0.854 16.636 1.00 92.94 166 ALA A C 1
ATOM 1255 O O . ALA A 1 166 ? -10.079 -0.203 17.462 1.00 92.94 166 ALA A O 1
ATOM 1256 N N . LEU A 1 167 ? -9.952 -1.205 15.455 1.00 92.69 167 LEU A N 1
ATOM 1257 C CA . LEU A 1 167 ? -11.291 -0.819 15.037 1.00 92.69 167 LEU A CA 1
ATOM 1258 C C . LEU A 1 167 ? -12.384 -1.430 15.919 1.00 92.69 167 LEU A C 1
ATOM 1260 O O . LEU A 1 167 ? -13.280 -0.718 16.375 1.00 92.69 167 LEU A O 1
ATOM 1264 N N . ARG A 1 168 ? -12.295 -2.732 16.213 1.00 92.12 168 ARG A N 1
ATOM 1265 C CA . ARG A 1 168 ? -13.238 -3.396 17.129 1.00 92.12 168 ARG A CA 1
ATOM 1266 C C . ARG A 1 168 ? -13.179 -2.785 18.529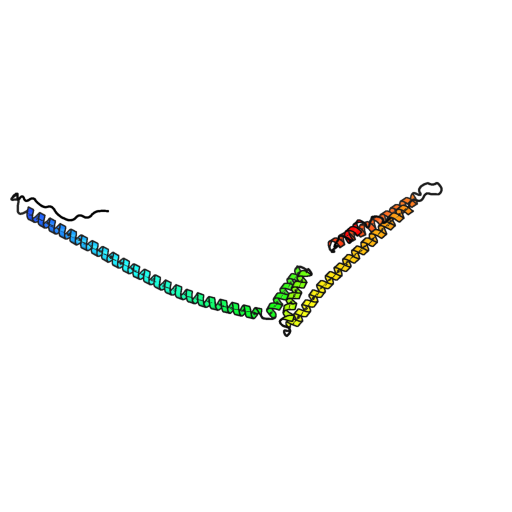 1.00 92.12 168 ARG A C 1
ATOM 1268 O O . ARG A 1 168 ? -14.218 -2.578 19.153 1.00 92.12 168 ARG A O 1
ATOM 1275 N N . ALA A 1 169 ? -11.982 -2.461 19.019 1.00 93.88 169 ALA A N 1
ATOM 1276 C CA . ALA A 1 169 ? -11.803 -1.808 20.314 1.00 93.88 169 ALA A CA 1
ATOM 1277 C C . ALA A 1 169 ? -12.421 -0.397 20.344 1.00 93.88 169 ALA A C 1
ATOM 1279 O O . ALA A 1 169 ? -13.042 -0.013 21.341 1.00 93.88 169 ALA A O 1
ATOM 1280 N N . ALA A 1 170 ? -12.306 0.360 19.249 1.00 92.94 170 ALA A N 1
ATOM 1281 C CA . ALA A 1 170 ? -12.941 1.665 19.103 1.00 92.94 170 ALA A CA 1
ATOM 1282 C C . ALA A 1 170 ? -14.477 1.548 19.097 1.00 92.94 170 ALA A C 1
ATOM 1284 O O . ALA A 1 170 ? -15.138 2.228 19.882 1.00 92.94 170 ALA A O 1
ATOM 1285 N N . GLN A 1 171 ? -15.044 0.614 18.323 1.00 93.25 171 GLN A N 1
ATOM 1286 C CA . GLN A 1 171 ? -16.487 0.322 18.320 1.00 93.25 171 GLN A CA 1
ATOM 1287 C C . GLN A 1 171 ? -16.999 -0.062 19.716 1.00 93.25 171 GLN A C 1
ATOM 1289 O O . GLN A 1 171 ? -17.977 0.503 20.203 1.00 93.25 171 GLN A O 1
ATOM 1294 N N . ALA A 1 172 ? -16.303 -0.963 20.414 1.00 94.38 172 ALA A N 1
ATOM 1295 C CA . ALA A 1 172 ? -16.659 -1.355 21.777 1.00 94.38 172 ALA A CA 1
ATOM 1296 C C . ALA A 1 172 ? -16.573 -0.183 22.773 1.00 94.38 172 ALA A C 1
ATOM 1298 O O . ALA A 1 172 ? -17.323 -0.123 23.748 1.00 94.38 172 ALA A O 1
ATOM 1299 N N . SER A 1 173 ? -15.660 0.763 22.551 1.00 95.12 173 SER A N 1
ATOM 1300 C CA . SER A 1 173 ? -15.542 1.970 23.375 1.00 95.12 173 SER A CA 1
ATOM 1301 C C . SER A 1 173 ? -16.707 2.929 23.144 1.00 95.12 173 SER A C 1
ATOM 1303 O O . SER A 1 173 ? -17.277 3.412 24.120 1.00 95.12 173 SER A O 1
ATOM 1305 N N . VAL A 1 174 ? -17.133 3.116 21.891 1.00 95.31 174 VAL A N 1
ATOM 1306 C CA . VAL A 1 174 ? -18.350 3.873 21.551 1.00 95.31 174 VAL A CA 1
ATOM 1307 C C . VAL A 1 174 ? -19.577 3.265 22.236 1.00 95.31 174 VAL A C 1
ATOM 1309 O O . VAL A 1 174 ? -20.308 3.977 22.919 1.00 95.31 174 VAL A O 1
ATOM 1312 N N . VAL A 1 175 ? -19.763 1.943 22.154 1.00 94.94 175 VAL A N 1
ATOM 1313 C CA . VAL A 1 175 ? -20.886 1.247 22.813 1.00 94.94 175 VAL A CA 1
ATOM 1314 C C . VAL A 1 175 ? -20.884 1.461 24.331 1.00 94.94 175 VAL A C 1
ATOM 1316 O O . VAL A 1 175 ? -21.930 1.731 24.923 1.00 94.94 175 VAL A O 1
ATOM 1319 N N . ARG A 1 176 ? -19.714 1.393 24.981 1.00 96.44 176 ARG A N 1
ATOM 1320 C CA . ARG A 1 176 ? -19.597 1.669 26.423 1.00 96.44 176 ARG A CA 1
ATOM 1321 C C . ARG A 1 176 ? -19.974 3.108 26.768 1.00 96.44 176 ARG A C 1
ATOM 1323 O O . ARG A 1 176 ? -20.667 3.319 27.758 1.00 96.44 176 ARG A O 1
ATOM 1330 N N . LEU A 1 177 ? -19.560 4.081 25.960 1.00 96.56 177 LEU A N 1
ATOM 1331 C CA . LEU A 1 177 ? -19.902 5.489 26.172 1.00 96.56 177 LEU A CA 1
ATOM 1332 C C . LEU A 1 177 ? -21.401 5.753 25.984 1.00 96.56 177 LEU A C 1
ATOM 1334 O O . LEU A 1 177 ? -21.982 6.474 26.790 1.00 96.56 177 LEU A O 1
ATOM 1338 N N . ILE A 1 178 ? -22.049 5.114 25.005 1.00 94.88 178 ILE A N 1
ATOM 1339 C CA . ILE A 1 178 ? -23.514 5.159 24.839 1.00 94.88 178 ILE A CA 1
ATOM 1340 C C . ILE A 1 178 ? -24.210 4.617 26.095 1.00 94.88 178 ILE A C 1
ATOM 1342 O O . ILE A 1 178 ? -25.151 5.229 26.598 1.00 94.88 178 ILE A O 1
ATOM 1346 N N . ALA A 1 179 ? -23.740 3.489 26.637 1.00 95.00 179 ALA A N 1
ATOM 1347 C CA . ALA A 1 179 ? -24.296 2.917 27.862 1.00 95.00 179 ALA A CA 1
ATOM 1348 C C . ALA A 1 179 ? -24.109 3.840 29.080 1.00 95.00 179 ALA A C 1
ATOM 1350 O O . ALA A 1 179 ? -25.019 3.955 29.902 1.00 95.00 179 ALA A O 1
ATOM 1351 N N . THR A 1 180 ? -22.961 4.518 29.186 1.00 96.44 180 THR A N 1
ATOM 1352 C CA . THR A 1 180 ? -22.731 5.554 30.203 1.00 96.44 180 THR A CA 1
ATOM 1353 C C . THR A 1 180 ? -23.690 6.724 30.015 1.00 96.44 180 THR A C 1
ATOM 1355 O O . THR A 1 180 ? -24.352 7.090 30.976 1.00 96.44 180 THR A O 1
ATOM 1358 N N . CYS A 1 181 ? -23.836 7.251 28.794 1.00 96.06 181 CYS A N 1
ATOM 1359 C CA . CYS A 1 181 ? -24.782 8.328 28.497 1.00 96.06 181 CYS A CA 1
ATOM 1360 C C . CYS A 1 181 ? -26.196 7.964 28.970 1.00 96.06 181 CYS A C 1
ATOM 1362 O O . CYS A 1 181 ? -26.749 8.658 29.815 1.00 96.06 181 CYS A O 1
ATOM 1364 N N . ARG A 1 182 ? -26.727 6.808 28.549 1.00 95.19 182 ARG A N 1
ATOM 1365 C CA . ARG A 1 182 ? -28.065 6.343 28.959 1.00 95.19 182 ARG A CA 1
ATOM 1366 C C . ARG A 1 182 ? -28.215 6.211 30.474 1.00 95.19 182 ARG A C 1
ATOM 1368 O O . ARG A 1 182 ? -29.245 6.583 31.030 1.00 95.19 182 ARG A O 1
ATOM 1375 N N . ARG A 1 183 ? -27.194 5.677 31.154 1.00 95.88 183 ARG A N 1
ATOM 1376 C CA . ARG A 1 183 ? -27.195 5.523 32.616 1.00 95.88 183 ARG A CA 1
ATOM 1377 C C . ARG A 1 183 ? -27.237 6.875 33.324 1.00 95.88 183 ARG A C 1
ATOM 1379 O O . ARG A 1 183 ? -28.016 7.043 34.261 1.00 95.88 183 ARG A O 1
ATOM 1386 N N . GLU A 1 184 ? -26.392 7.806 32.903 1.00 95.75 184 GLU A N 1
ATOM 1387 C CA . GLU A 1 184 ? -26.311 9.143 33.487 1.00 95.75 184 GLU A CA 1
ATOM 1388 C C . GLU A 1 184 ? -27.602 9.930 33.217 1.00 95.75 184 GLU A C 1
ATOM 1390 O O . GLU A 1 184 ? -28.170 10.479 34.155 1.00 95.75 184 GLU A O 1
ATOM 1395 N N . THR A 1 185 ? -28.158 9.866 32.001 1.00 93.81 185 THR A N 1
ATOM 1396 C CA . THR A 1 185 ? -29.476 10.434 31.665 1.00 93.81 185 THR A CA 1
ATOM 1397 C C . THR A 1 185 ? -30.574 9.879 32.575 1.00 93.81 185 THR A C 1
ATOM 1399 O O . THR A 1 185 ? -31.289 10.641 33.222 1.00 93.81 185 THR A O 1
ATOM 1402 N N . ALA A 1 186 ? -30.676 8.552 32.708 1.00 92.88 186 ALA A N 1
ATOM 1403 C CA . ALA A 1 186 ? -31.676 7.927 33.575 1.00 92.88 186 ALA A CA 1
ATOM 1404 C C . ALA A 1 186 ? -31.514 8.341 35.049 1.00 92.88 186 ALA A C 1
ATOM 1406 O O . ALA A 1 186 ? -32.503 8.539 35.760 1.00 92.88 186 ALA A O 1
ATOM 1407 N N . THR A 1 187 ? -30.268 8.500 35.507 1.00 92.62 187 THR A N 1
ATOM 1408 C CA . THR A 1 187 ? -29.957 8.945 36.872 1.00 92.62 187 THR A CA 1
ATOM 1409 C C . THR A 1 187 ? -30.307 10.419 37.074 1.00 92.62 187 THR A C 1
ATOM 1411 O O . THR A 1 187 ? -30.847 10.768 38.125 1.00 92.62 187 THR A O 1
ATOM 1414 N N . ALA A 1 188 ? -30.087 11.272 36.069 1.00 91.44 188 ALA A N 1
ATOM 1415 C CA . ALA A 1 188 ? -30.515 12.668 36.078 1.00 91.44 188 ALA A CA 1
ATOM 1416 C C . ALA A 1 188 ? -32.042 12.771 36.203 1.00 91.44 188 ALA A C 1
ATOM 1418 O O . ALA A 1 188 ? -32.534 13.382 37.151 1.00 91.44 188 ALA A O 1
ATOM 1419 N N . SER A 1 189 ? -32.795 12.063 35.352 1.00 89.50 189 SER A N 1
ATOM 1420 C CA . SER A 1 189 ? -34.264 12.043 35.413 1.00 89.50 189 SER A CA 1
ATOM 1421 C C . SER A 1 189 ? -34.786 11.490 36.744 1.00 89.50 189 SER A C 1
ATOM 1423 O O . SER A 1 189 ? -35.779 11.974 37.288 1.00 89.50 189 SER A O 1
ATOM 1425 N N . ALA A 1 190 ? -34.129 10.473 37.312 1.00 89.38 190 ALA A N 1
ATOM 1426 C CA . ALA A 1 190 ? -34.482 9.949 38.631 1.00 89.38 190 ALA A CA 1
ATOM 1427 C C . ALA A 1 190 ? -34.205 10.962 39.755 1.00 89.38 190 ALA A C 1
ATOM 1429 O O . ALA A 1 190 ? -35.012 11.078 40.680 1.00 89.38 190 ALA A O 1
ATOM 1430 N N . ALA A 1 191 ? -33.099 11.708 39.676 1.00 87.94 191 ALA A N 1
ATOM 1431 C CA . ALA A 1 191 ? -32.772 12.767 40.623 1.00 87.94 191 ALA A CA 1
ATOM 1432 C C . ALA A 1 191 ? -33.781 13.922 40.551 1.00 87.94 191 ALA A C 1
ATOM 1434 O O . ALA A 1 191 ? -34.226 14.378 41.602 1.00 87.94 191 ALA A O 1
ATOM 1435 N N . GLU A 1 192 ? -34.196 14.334 39.350 1.00 86.62 192 GLU A N 1
ATOM 1436 C CA . GLU A 1 192 ? -35.241 15.346 39.141 1.00 86.62 192 GLU A CA 1
ATOM 1437 C C . GLU A 1 192 ? -36.580 14.890 39.723 1.00 86.62 192 GLU A C 1
ATOM 1439 O O . GLU A 1 192 ? -37.140 15.570 40.584 1.00 86.62 192 GLU A O 1
ATOM 1444 N N . ARG A 1 193 ? -37.057 13.694 39.355 1.00 85.81 193 ARG A N 1
ATOM 1445 C CA . ARG A 1 193 ? -38.315 13.138 39.887 1.00 85.81 193 ARG A CA 1
ATOM 1446 C C . ARG A 1 193 ? -38.283 12.983 41.407 1.00 85.81 193 ARG A C 1
ATOM 1448 O O . ARG A 1 193 ? -39.246 13.329 4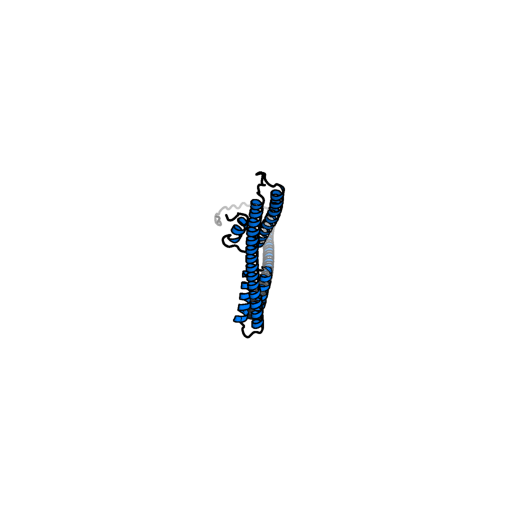2.082 1.00 85.81 193 ARG A O 1
ATOM 1455 N N . GLY A 1 194 ? -37.172 12.494 41.959 1.00 82.44 194 GLY A N 1
ATOM 1456 C CA . GLY A 1 194 ? -36.997 12.306 43.401 1.00 82.44 194 GLY A CA 1
ATOM 1457 C C . GLY A 1 194 ? -36.832 13.606 44.195 1.00 82.44 194 GLY A C 1
ATOM 1458 O O . GLY A 1 194 ? -36.945 13.580 45.422 1.00 82.44 194 GLY A O 1
ATOM 1459 N N . SER A 1 195 ? -36.562 14.725 43.516 1.00 82.12 195 SER A N 1
ATOM 1460 C CA . SER A 1 195 ? -36.414 16.053 44.122 1.00 82.12 195 SER A CA 1
ATOM 1461 C C . SER A 1 195 ? -37.751 16.739 44.408 1.00 82.12 195 SER A C 1
ATOM 1463 O O . SER A 1 195 ? -37.825 17.609 45.274 1.00 82.12 195 SER A O 1
ATOM 1465 N N . ILE A 1 196 ? -38.818 16.311 43.730 1.00 80.62 196 ILE A N 1
ATOM 1466 C CA . ILE A 1 196 ? -40.172 16.826 43.914 1.00 80.62 196 ILE A CA 1
ATOM 1467 C C . ILE A 1 196 ? -40.786 16.102 45.115 1.00 80.62 196 ILE A C 1
ATOM 1469 O O . ILE A 1 196 ? -41.348 15.013 44.998 1.00 80.62 196 ILE A O 1
ATOM 1473 N N . ARG A 1 197 ? -40.645 16.698 46.301 1.00 75.38 197 ARG A N 1
ATOM 1474 C CA . ARG A 1 197 ? -41.313 16.245 47.525 1.00 75.38 197 ARG A CA 1
ATOM 1475 C C . ARG A 1 197 ? -42.105 17.384 48.136 1.00 75.38 197 ARG A C 1
ATOM 1477 O O . ARG A 1 197 ? -41.605 18.499 48.259 1.00 75.38 197 ARG A O 1
ATOM 1484 N N . PHE A 1 198 ? -43.333 17.069 48.521 1.00 74.56 198 PHE A N 1
ATOM 1485 C CA . PHE A 1 198 ? -44.183 17.959 49.293 1.00 74.56 198 PHE A CA 1
ATOM 1486 C C . PHE A 1 198 ? -43.991 17.655 50.781 1.00 74.56 198 PHE A C 1
ATOM 1488 O O . PHE A 1 198 ? -43.896 16.489 51.172 1.00 74.56 198 PHE A O 1
ATOM 1495 N N . ASP A 1 199 ? -43.884 18.695 51.595 1.00 73.56 199 ASP A N 1
ATOM 1496 C CA . ASP A 1 199 ? -43.798 18.601 53.045 1.00 73.56 199 ASP A CA 1
ATOM 1497 C C . ASP A 1 199 ? -45.157 18.231 53.674 1.00 73.56 199 ASP A C 1
ATOM 1499 O O . ASP A 1 199 ? -46.171 18.056 52.990 1.00 73.56 199 ASP A O 1
ATOM 1503 N N . GLY A 1 200 ? -45.194 18.109 55.006 1.00 71.38 200 GLY A N 1
ATOM 1504 C CA . GLY A 1 200 ? -46.423 17.806 55.752 1.00 71.38 200 GLY A CA 1
ATOM 1505 C C . GLY A 1 200 ? -47.542 18.851 55.607 1.00 71.38 200 GLY A C 1
ATOM 1506 O O . GLY A 1 200 ? -48.668 18.581 56.017 1.00 71.38 200 GLY A O 1
ATOM 1507 N N . TYR A 1 201 ? -47.251 20.009 55.005 1.00 76.56 201 TYR A N 1
ATOM 1508 C CA . TYR A 1 201 ? -48.178 21.105 54.723 1.00 76.56 201 TYR A CA 1
ATOM 1509 C C . TYR A 1 201 ? -48.488 21.253 53.222 1.00 76.56 201 TYR A C 1
ATOM 1511 O O . TYR A 1 201 ? -49.056 22.265 52.816 1.00 76.56 201 TYR A O 1
ATOM 1519 N N . GLN A 1 202 ? -48.153 20.249 52.400 1.00 77.62 202 GLN A N 1
ATOM 1520 C CA . GLN A 1 202 ? -48.315 20.259 50.939 1.00 77.62 202 GLN A CA 1
ATOM 1521 C C . GLN A 1 202 ? -47.509 21.356 50.214 1.00 77.62 202 GLN A C 1
ATOM 1523 O O . GLN A 1 202 ? -47.788 21.661 49.054 1.00 77.62 202 GLN A O 1
ATOM 1528 N N . GLN A 1 203 ? -46.493 21.939 50.851 1.00 80.25 203 GLN A N 1
ATOM 1529 C CA . GLN A 1 203 ? -45.560 22.862 50.207 1.00 80.25 203 GLN A CA 1
ATOM 1530 C C . GLN A 1 203 ? -44.358 22.094 49.660 1.00 80.25 203 GLN A C 1
ATOM 1532 O O . GLN A 1 203 ? -43.922 21.101 50.233 1.00 80.25 203 GLN A O 1
ATOM 1537 N N . LEU A 1 204 ? -43.817 22.524 48.521 1.00 81.06 204 LEU A N 1
ATOM 1538 C CA . LEU A 1 204 ? -42.622 21.903 47.954 1.00 81.06 204 LEU A CA 1
ATOM 1539 C C . LEU A 1 204 ? -41.424 22.149 48.886 1.00 81.06 204 LEU A C 1
ATOM 1541 O O . LEU A 1 204 ? -41.100 23.302 49.180 1.00 81.06 204 LEU A O 1
ATOM 1545 N N . ASP A 1 205 ? -40.731 21.089 49.308 1.00 85.44 205 ASP A N 1
ATOM 1546 C CA . ASP A 1 205 ? -39.474 21.232 50.046 1.00 85.44 205 ASP A CA 1
ATOM 1547 C C . ASP A 1 205 ? -38.380 21.738 49.096 1.00 85.44 205 ASP A C 1
ATOM 1549 O O . ASP A 1 205 ? -37.718 20.975 48.383 1.00 85.44 205 ASP A O 1
ATOM 1553 N N . MET A 1 206 ? -38.180 23.056 49.106 1.00 84.94 206 MET A N 1
ATOM 1554 C CA . MET A 1 206 ? -37.215 23.727 48.241 1.00 84.94 206 MET A CA 1
ATOM 1555 C C . MET A 1 206 ? -35.768 23.280 48.464 1.00 84.94 206 MET A C 1
ATOM 1557 O O . MET A 1 206 ? -34.982 23.293 47.515 1.00 84.94 206 MET A O 1
ATOM 1561 N N . ASN A 1 207 ? -35.391 22.859 49.674 1.00 85.38 207 ASN A N 1
ATOM 1562 C CA . ASN A 1 207 ? -34.028 22.391 49.934 1.00 85.38 207 ASN A CA 1
ATOM 1563 C C . ASN A 1 207 ? -33.788 21.032 49.268 1.00 85.38 207 ASN A C 1
ATOM 1565 O O . ASN A 1 207 ? -32.752 20.828 48.627 1.00 85.38 207 ASN A O 1
ATOM 1569 N N . THR A 1 208 ? -34.767 20.129 49.356 1.00 84.31 208 THR A N 1
ATOM 1570 C CA . THR A 1 208 ? -34.731 18.835 48.662 1.00 84.31 208 THR A CA 1
ATOM 1571 C C . THR A 1 208 ? -34.783 19.011 47.141 1.00 84.31 208 THR A C 1
ATOM 1573 O O . THR A 1 208 ? -33.997 18.372 46.432 1.00 84.31 208 THR A O 1
ATOM 1576 N N . ALA A 1 209 ? -35.618 19.929 46.645 1.00 84.31 209 ALA A N 1
ATOM 1577 C CA . ALA A 1 209 ? -35.720 20.258 45.224 1.00 84.31 209 ALA A CA 1
ATOM 1578 C C . ALA A 1 209 ? -34.390 20.794 44.659 1.00 84.31 209 ALA A C 1
ATOM 1580 O O . ALA A 1 209 ? -33.854 20.251 43.691 1.00 84.31 209 ALA A O 1
ATOM 1581 N N . MET A 1 210 ? -33.782 21.795 45.311 1.00 86.94 210 MET A N 1
ATOM 1582 C CA . MET A 1 210 ? -32.488 22.351 44.887 1.00 86.94 210 MET A CA 1
ATOM 1583 C C . MET A 1 210 ? -31.357 21.317 44.939 1.00 86.94 210 MET A C 1
ATOM 1585 O O . MET A 1 210 ? -30.511 21.272 44.043 1.00 86.94 210 MET A O 1
ATOM 1589 N N . ALA A 1 211 ? -31.320 20.473 45.975 1.00 86.25 211 ALA A N 1
ATOM 1590 C CA . ALA A 1 211 ? -30.303 19.433 46.096 1.00 86.25 211 ALA A CA 1
ATOM 1591 C C . ALA A 1 211 ? -30.437 18.352 45.011 1.00 86.25 211 ALA A C 1
ATOM 1593 O O . ALA A 1 211 ? -29.426 17.802 44.572 1.00 86.25 211 ALA A O 1
ATOM 1594 N N . GLY A 1 212 ? -31.663 18.036 44.589 1.00 86.75 212 GLY A N 1
ATOM 1595 C CA . GLY A 1 212 ? -31.917 17.131 43.473 1.00 86.75 212 GLY A CA 1
ATOM 1596 C C . GLY A 1 212 ? -31.555 17.739 42.118 1.00 86.75 212 GLY A C 1
ATOM 1597 O O . GLY A 1 212 ? -30.862 17.077 41.352 1.00 86.75 212 GLY A O 1
ATOM 1598 N N . SER A 1 213 ? -31.891 19.014 41.879 1.00 88.38 213 SER A N 1
ATOM 1599 C CA . SER A 1 213 ? -31.503 19.750 40.660 1.00 88.38 213 SER A CA 1
ATOM 1600 C C . SER A 1 213 ? -29.988 19.748 40.445 1.00 88.38 213 SER A C 1
ATOM 1602 O O . SER A 1 213 ? -29.506 19.374 39.383 1.00 88.38 213 SER A O 1
ATOM 1604 N N . ARG A 1 214 ? -29.200 20.058 41.486 1.00 89.50 214 ARG A N 1
ATOM 1605 C CA . ARG A 1 214 ? -27.726 20.050 41.385 1.00 89.50 214 ARG A CA 1
ATOM 1606 C C . ARG A 1 214 ? -27.152 18.667 41.076 1.00 89.50 214 ARG A C 1
ATOM 1608 O O . ARG A 1 214 ? -26.139 18.556 40.387 1.00 89.50 214 ARG A O 1
ATOM 1615 N N . ARG A 1 215 ? -27.768 17.609 41.616 1.00 88.44 215 ARG A N 1
ATOM 1616 C CA . ARG A 1 215 ? -27.379 16.223 41.317 1.00 88.44 215 ARG A CA 1
ATOM 1617 C C . ARG A 1 215 ? -27.717 15.870 39.872 1.00 88.44 215 ARG A C 1
ATOM 1619 O O . ARG A 1 215 ? -26.849 15.349 39.178 1.00 88.44 215 ARG A O 1
ATOM 1626 N N . ALA A 1 216 ? -28.918 16.217 39.414 1.00 90.12 216 ALA A N 1
ATOM 1627 C CA . ALA A 1 216 ? -29.338 16.030 38.031 1.00 90.12 216 ALA A CA 1
ATOM 1628 C C . ALA A 1 216 ? -28.393 16.737 37.050 1.00 90.12 216 ALA A C 1
ATOM 1630 O O . ALA A 1 216 ? -27.863 16.089 36.159 1.00 90.12 216 ALA A O 1
ATOM 1631 N N . GLU A 1 217 ? -28.048 18.005 37.289 1.00 91.38 217 GLU A N 1
ATOM 1632 C CA . GLU A 1 217 ? -27.076 18.757 36.478 1.00 91.38 217 GLU A CA 1
ATOM 1633 C C . GLU A 1 217 ? -25.688 18.094 36.410 1.00 91.38 217 GLU A C 1
ATOM 1635 O O . GLU A 1 217 ? -24.982 18.199 35.404 1.00 91.38 217 GLU A O 1
ATOM 1640 N N . GLY A 1 218 ? -25.252 17.436 37.489 1.00 92.06 218 GLY A N 1
ATOM 1641 C CA . GLY A 1 218 ? -24.015 16.653 37.500 1.00 92.06 218 GLY A CA 1
ATOM 1642 C C . GLY A 1 218 ? -24.079 15.471 36.533 1.00 92.06 218 GLY A C 1
ATOM 1643 O O . GLY A 1 218 ? -23.183 15.305 35.705 1.00 92.06 218 GLY A O 1
ATOM 1644 N N . HIS A 1 219 ? -25.166 14.704 36.604 1.00 93.69 219 HIS A N 1
ATOM 1645 C CA . HIS A 1 219 ? -25.412 13.555 35.736 1.00 93.69 219 HIS A CA 1
ATOM 1646 C C . HIS A 1 219 ? -25.634 13.968 34.274 1.00 93.69 219 HIS A C 1
ATOM 1648 O O . HIS A 1 219 ? -25.030 13.383 33.380 1.00 93.69 219 HIS A O 1
ATOM 1654 N N . THR A 1 220 ? -26.381 15.043 34.009 1.00 92.88 220 THR A N 1
ATOM 1655 C CA . THR 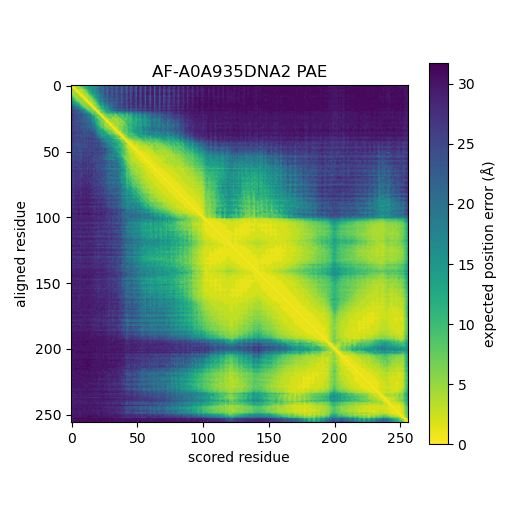A 1 220 ? -26.562 15.583 32.652 1.00 92.88 220 THR A CA 1
ATOM 1656 C C . THR A 1 220 ? -25.224 15.967 32.024 1.00 92.88 220 THR A C 1
ATOM 1658 O O . THR A 1 220 ? -24.951 15.595 30.888 1.00 92.88 220 THR A O 1
ATOM 1661 N N . ARG A 1 221 ? -24.326 16.629 32.771 1.00 94.38 221 ARG A N 1
ATOM 1662 C CA . ARG A 1 221 ? -22.975 16.945 32.269 1.00 94.38 221 ARG A CA 1
ATOM 1663 C C . ARG A 1 221 ? -22.154 15.694 31.957 1.00 94.38 221 ARG A C 1
ATOM 1665 O O . ARG A 1 221 ? -21.450 15.676 30.950 1.00 94.38 221 ARG A O 1
ATOM 1672 N N . ALA A 1 222 ? -22.239 14.659 32.793 1.00 93.44 222 ALA A N 1
ATOM 1673 C CA . ALA A 1 222 ? -21.558 13.390 32.546 1.00 93.44 222 ALA A CA 1
ATOM 1674 C C . ALA A 1 222 ? -22.118 12.667 31.305 1.00 93.44 222 ALA A C 1
ATOM 1676 O O . ALA A 1 222 ? -21.342 12.153 30.497 1.00 93.44 222 ALA A O 1
ATOM 1677 N N . ALA A 1 223 ? -23.442 12.687 31.115 1.00 93.31 223 ALA A N 1
ATOM 1678 C CA . ALA A 1 223 ? -24.105 12.148 29.931 1.00 93.31 223 ALA A CA 1
ATOM 1679 C C . ALA A 1 223 ? -23.652 12.873 28.654 1.00 93.31 223 ALA A C 1
ATOM 1681 O O . ALA A 1 223 ? -23.215 12.223 27.702 1.00 93.31 223 ALA A O 1
ATOM 1682 N N . THR A 1 224 ? -23.661 14.212 28.662 1.00 94.62 224 THR A N 1
ATOM 1683 C CA . THR A 1 224 ? -23.184 15.039 27.543 1.00 94.62 224 THR A CA 1
ATOM 1684 C C . THR A 1 224 ? -21.721 14.750 27.219 1.00 94.62 224 THR A C 1
ATOM 1686 O O . THR A 1 224 ? -21.394 14.498 26.062 1.00 94.62 224 THR A O 1
ATOM 1689 N N . ALA A 1 225 ? -20.844 14.686 28.226 1.00 95.38 225 ALA A N 1
ATOM 1690 C CA . ALA A 1 225 ? -19.430 14.373 28.017 1.00 95.38 225 ALA A CA 1
ATOM 1691 C C . ALA A 1 225 ? -19.225 12.978 27.394 1.00 95.38 225 ALA A C 1
ATOM 1693 O O . ALA A 1 225 ? -18.380 12.799 26.514 1.00 95.38 225 ALA A O 1
ATOM 1694 N N . ALA A 1 226 ? -20.015 11.981 27.810 1.00 94.19 226 ALA A N 1
ATOM 1695 C CA . ALA A 1 226 ? -19.981 10.649 27.212 1.00 94.19 226 ALA A CA 1
ATOM 1696 C C . ALA A 1 226 ? -20.471 10.659 25.752 1.00 94.19 226 ALA A C 1
ATOM 1698 O O . ALA A 1 226 ? -19.840 10.029 24.900 1.00 94.19 226 ALA A O 1
ATOM 1699 N N . LYS A 1 227 ? -21.548 11.400 25.452 1.00 94.75 227 LYS A N 1
ATOM 1700 C CA . LYS A 1 227 ? -22.104 11.580 24.097 1.00 94.75 227 LYS A CA 1
ATOM 1701 C C . LYS A 1 227 ? -21.102 12.253 23.156 1.00 94.75 227 LYS A C 1
ATOM 1703 O O . LYS A 1 227 ? -20.862 11.761 22.052 1.00 94.75 227 LYS A O 1
ATOM 1708 N N . GLU A 1 228 ? -20.465 13.333 23.600 1.00 94.75 228 GLU A N 1
ATOM 1709 C CA . GLU A 1 228 ? -19.437 14.049 22.836 1.00 94.75 228 GLU A CA 1
ATOM 1710 C C . GLU A 1 228 ? -18.222 13.159 22.556 1.00 94.75 228 GLU A C 1
ATOM 1712 O O . GLU A 1 228 ? -17.770 13.059 21.413 1.00 94.75 228 GLU A O 1
ATOM 1717 N N . HIS A 1 229 ? -17.734 12.436 23.568 1.00 95.44 229 HIS A N 1
ATOM 1718 C CA . HIS A 1 229 ? -16.606 11.524 23.396 1.00 95.44 229 HIS A CA 1
ATOM 1719 C C . HIS A 1 229 ? -16.945 10.362 22.447 1.00 95.44 229 HIS A C 1
ATOM 1721 O O . HIS A 1 229 ? -16.140 10.017 21.579 1.00 95.44 229 HIS A O 1
ATOM 1727 N N . ALA A 1 230 ? -18.151 9.793 22.550 1.00 94.31 230 ALA A N 1
ATOM 1728 C CA . ALA A 1 230 ? -18.617 8.755 21.632 1.00 94.31 230 ALA A CA 1
ATOM 1729 C C . ALA A 1 230 ? -18.674 9.272 20.188 1.00 94.31 230 ALA A C 1
ATOM 1731 O O . ALA A 1 230 ? -18.227 8.588 19.268 1.00 94.31 230 ALA A O 1
ATOM 1732 N N . THR A 1 231 ? -19.166 10.500 20.000 1.00 93.31 231 THR A N 1
ATOM 1733 C CA . THR A 1 231 ? -19.244 11.165 18.691 1.00 93.31 231 THR A CA 1
ATOM 1734 C C . THR A 1 231 ? -17.856 11.381 18.090 1.00 93.31 231 THR A C 1
ATOM 1736 O O . THR A 1 231 ? -17.644 11.090 16.912 1.00 93.31 231 THR A O 1
ATOM 1739 N N . GLY A 1 232 ? -16.894 11.835 18.900 1.00 93.25 232 GLY A N 1
ATOM 1740 C CA . GLY A 1 232 ? -15.507 12.025 18.475 1.00 93.25 232 GLY A CA 1
ATOM 1741 C C . GLY A 1 232 ? -14.843 10.724 18.019 1.00 93.25 232 GLY A C 1
ATOM 1742 O O . GLY A 1 232 ? -14.207 10.694 16.968 1.00 93.25 232 GLY A O 1
ATOM 1743 N N . LEU A 1 233 ? -15.042 9.628 18.758 1.00 92.38 233 LEU A N 1
ATOM 1744 C CA . LEU A 1 233 ? -14.526 8.311 18.370 1.00 92.38 233 LEU A CA 1
ATOM 1745 C C . LEU A 1 233 ? -15.193 7.772 17.100 1.00 92.38 233 LEU A C 1
ATOM 1747 O O . LEU A 1 233 ? -14.521 7.163 16.268 1.00 92.38 233 LEU A O 1
ATOM 1751 N N . LEU A 1 234 ? -16.493 8.017 16.921 1.00 91.69 234 LEU A N 1
ATOM 1752 C CA . LEU A 1 234 ? -17.242 7.523 15.768 1.00 91.69 234 LEU A CA 1
ATOM 1753 C C . LEU A 1 234 ? -16.746 8.110 14.434 1.00 91.69 234 LEU A C 1
ATOM 1755 O O . LEU A 1 234 ? -16.885 7.465 13.400 1.00 91.69 234 LEU A O 1
ATOM 1759 N N . ALA A 1 235 ? -16.125 9.294 14.435 1.00 84.94 235 ALA A N 1
ATOM 1760 C CA . ALA A 1 235 ? -15.586 9.911 13.219 1.00 84.94 235 ALA A CA 1
ATOM 1761 C C . ALA A 1 235 ? -14.521 9.046 12.511 1.00 84.94 235 ALA A C 1
ATOM 1763 O O . ALA A 1 235 ? -14.389 9.118 11.291 1.00 84.94 235 ALA A O 1
ATOM 1764 N N . GLY A 1 236 ? -13.783 8.220 13.262 1.00 82.00 236 GLY A N 1
ATOM 1765 C CA . GLY A 1 236 ? -12.763 7.304 12.736 1.00 82.00 236 GLY A CA 1
ATOM 1766 C C . GLY A 1 236 ? -13.215 5.846 12.622 1.00 82.00 236 GLY A C 1
ATOM 1767 O O . GLY A 1 236 ? -12.397 4.977 12.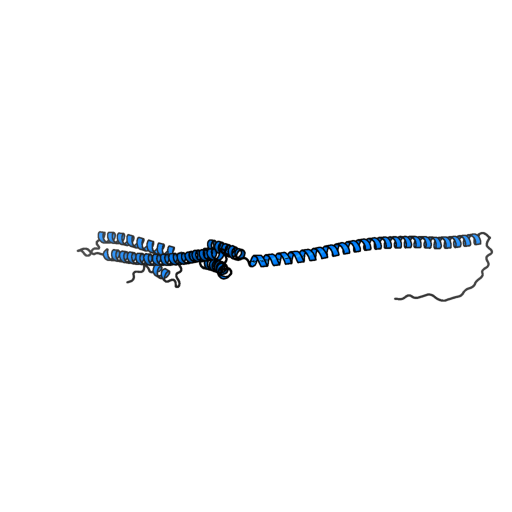326 1.00 82.00 236 GLY A O 1
ATOM 1768 N N . VAL A 1 237 ? -14.490 5.554 12.888 1.00 87.50 237 VAL A N 1
ATOM 1769 C CA . VAL A 1 237 ? -15.018 4.192 12.997 1.00 87.50 237 VAL A CA 1
ATOM 1770 C C . VAL A 1 237 ? -16.098 3.965 11.935 1.00 87.50 237 VAL A C 1
ATOM 1772 O O . VAL A 1 237 ? -17.062 4.724 11.878 1.00 87.50 237 VAL A O 1
ATOM 1775 N N . PRO A 1 238 ? -16.001 2.910 11.105 1.00 85.12 238 PRO A N 1
ATOM 1776 C CA . PRO A 1 238 ? -17.073 2.521 10.206 1.00 85.12 238 PRO A CA 1
ATOM 1777 C C . PRO A 1 238 ? -18.335 2.160 10.993 1.00 85.12 238 PRO A C 1
ATOM 1779 O O . PRO A 1 238 ? -18.302 1.303 11.881 1.00 85.12 238 PRO A O 1
ATOM 1782 N N . ASP A 1 239 ? -19.443 2.789 10.613 1.00 87.19 239 ASP A N 1
ATOM 1783 C CA . ASP A 1 239 ? -20.785 2.547 11.147 1.00 87.19 239 ASP A CA 1
ATOM 1784 C C . ASP A 1 239 ? -21.752 2.261 9.988 1.00 87.19 239 ASP A C 1
ATOM 1786 O O . ASP A 1 239 ? -22.512 3.138 9.558 1.00 87.19 239 ASP A O 1
ATOM 1790 N N . PRO A 1 240 ? -21.668 1.060 9.386 1.00 81.44 240 PRO A N 1
ATOM 1791 C CA . PRO A 1 240 ? -22.561 0.690 8.300 1.00 81.44 240 PRO A CA 1
ATOM 1792 C C . PRO A 1 240 ? -24.010 0.706 8.800 1.00 81.44 240 PRO A C 1
ATOM 1794 O O . PRO A 1 240 ? -24.363 0.006 9.744 1.00 81.44 240 PRO A O 1
ATOM 1797 N N . GLY A 1 241 ? -24.850 1.517 8.156 1.00 85.06 241 GLY A N 1
ATOM 1798 C CA . GLY A 1 241 ? -26.254 1.683 8.538 1.00 85.06 241 GLY A CA 1
ATOM 1799 C C . GLY A 1 241 ? -26.514 2.712 9.642 1.00 85.06 241 GLY A C 1
ATOM 1800 O O . GLY A 1 241 ? -27.646 2.782 10.097 1.00 85.06 241 GLY A O 1
ATOM 1801 N N . ASN A 1 242 ? -25.516 3.513 10.049 1.00 87.94 242 ASN A N 1
ATOM 1802 C CA . ASN A 1 242 ? -25.640 4.580 11.062 1.00 87.94 242 ASN A CA 1
ATOM 1803 C C . ASN A 1 242 ? -26.140 4.113 12.447 1.00 87.94 242 ASN A C 1
ATOM 1805 O O . ASN A 1 242 ? -26.597 4.918 13.255 1.00 87.94 242 ASN A O 1
ATOM 1809 N N . THR A 1 243 ? -26.034 2.820 12.752 1.00 91.69 243 THR A N 1
ATOM 1810 C CA . THR A 1 243 ? -26.599 2.233 13.974 1.00 91.69 243 THR A CA 1
ATOM 1811 C C . THR A 1 243 ? -25.985 2.783 15.259 1.00 91.69 243 THR A C 1
ATOM 1813 O O . THR A 1 243 ? -26.696 2.952 16.251 1.00 91.69 243 THR A O 1
ATOM 1816 N N . LEU A 1 244 ? -24.675 3.049 15.280 1.00 91.00 244 LEU A N 1
ATOM 1817 C CA . LEU A 1 244 ? -24.008 3.643 16.437 1.00 91.00 244 LEU A CA 1
ATOM 1818 C C . LEU A 1 244 ? -24.320 5.134 16.518 1.00 91.00 244 LEU A C 1
ATOM 1820 O O . LEU A 1 244 ? -24.581 5.634 17.609 1.00 91.00 244 LEU A O 1
ATOM 1824 N N . ARG A 1 245 ? -24.346 5.832 15.379 1.00 92.56 245 ARG A N 1
ATOM 1825 C CA . ARG A 1 245 ? -24.725 7.247 15.307 1.00 92.56 245 ARG A CA 1
ATOM 1826 C C . ARG A 1 245 ? -26.124 7.489 15.868 1.00 92.56 245 ARG A C 1
ATOM 1828 O O . ARG A 1 245 ? -26.285 8.368 16.709 1.00 92.56 245 ARG A O 1
ATOM 1835 N N . ASP A 1 246 ? -27.100 6.685 15.466 1.00 92.75 246 ASP A N 1
ATOM 1836 C CA . ASP A 1 246 ? -28.481 6.805 15.936 1.00 92.75 246 ASP A CA 1
ATOM 1837 C C . ASP A 1 246 ? -28.580 6.517 17.441 1.00 92.75 246 ASP A C 1
ATOM 1839 O O . ASP A 1 246 ? -29.240 7.244 18.182 1.00 92.75 246 ASP A O 1
ATOM 1843 N N . GLN A 1 247 ? -27.837 5.518 17.931 1.00 92.38 247 GLN A N 1
ATOM 1844 C CA . GLN A 1 247 ? -27.777 5.214 19.362 1.00 92.38 247 GLN A CA 1
ATOM 1845 C C . GLN A 1 247 ? -27.120 6.314 20.203 1.00 92.38 247 GLN A C 1
ATOM 1847 O O . GLN A 1 247 ? -27.525 6.495 21.350 1.00 92.38 247 GLN A O 1
ATOM 1852 N N . ILE A 1 248 ? -26.116 7.023 19.674 1.00 93.06 248 ILE A N 1
ATOM 1853 C CA . ILE A 1 248 ? -25.519 8.202 20.325 1.00 93.06 248 ILE A CA 1
ATOM 1854 C C . ILE A 1 248 ? -26.529 9.349 20.351 1.00 93.06 248 ILE A C 1
ATOM 1856 O O . ILE A 1 248 ? -26.682 10.011 21.376 1.00 93.06 248 ILE A O 1
ATOM 1860 N N . ASN A 1 249 ? -27.217 9.591 19.234 1.00 91.56 249 ASN A N 1
ATOM 1861 C CA . ASN A 1 249 ? -28.169 10.691 19.120 1.00 91.56 249 ASN A CA 1
ATOM 1862 C C . ASN A 1 249 ? -29.354 10.536 20.074 1.00 91.56 249 ASN A C 1
ATOM 1864 O O . ASN A 1 249 ? -29.763 11.544 20.632 1.00 91.56 249 ASN A O 1
ATOM 1868 N N . GLY A 1 250 ? -29.830 9.305 20.291 1.00 90.44 250 GLY A N 1
ATOM 1869 C CA . GLY A 1 250 ? -30.911 8.986 21.229 1.00 90.44 250 GLY A CA 1
ATOM 1870 C C . GLY A 1 250 ? -30.448 8.491 22.606 1.00 90.44 250 GLY A C 1
ATOM 1871 O O . GLY A 1 250 ? -31.202 7.801 23.285 1.00 90.44 250 GLY A O 1
ATOM 1872 N N . CYS A 1 251 ? -29.200 8.736 23.031 1.00 89.88 251 CYS A N 1
ATOM 1873 C CA . CYS A 1 251 ? -28.728 8.272 24.349 1.00 89.88 251 CYS A CA 1
ATOM 1874 C C . CYS A 1 251 ? -29.226 9.136 25.526 1.00 89.88 251 CYS A C 1
ATOM 1876 O O . CYS A 1 251 ? -29.190 8.700 26.678 1.00 89.88 251 CYS A O 1
ATOM 1878 N N . ASP A 1 252 ? -29.674 10.351 25.227 1.00 81.56 252 ASP A N 1
ATOM 1879 C CA . ASP A 1 252 ? -30.280 11.346 26.115 1.00 81.56 252 ASP A CA 1
ATOM 1880 C C . ASP A 1 252 ? -31.814 11.360 26.053 1.00 81.56 252 ASP A C 1
ATOM 1882 O O . ASP A 1 252 ? -32.455 11.990 26.891 1.00 81.56 252 ASP A O 1
ATOM 1886 N N . GLU A 1 253 ? -32.411 10.618 25.122 1.00 77.38 253 GLU A N 1
ATOM 1887 C CA . GLU A 1 253 ? -33.844 10.348 25.129 1.00 77.38 253 GLU A CA 1
ATOM 1888 C C . GLU A 1 253 ? -34.125 9.300 26.215 1.00 77.38 253 GLU A C 1
ATOM 1890 O O . GLU A 1 253 ? -33.629 8.169 26.166 1.00 77.38 253 GLU A O 1
ATOM 1895 N N . SER A 1 254 ? -34.879 9.682 27.250 1.00 54.91 254 SER A N 1
ATOM 1896 C CA . SER A 1 254 ? -35.314 8.741 28.278 1.00 54.91 254 SER A CA 1
ATOM 1897 C C . SER A 1 254 ? -36.133 7.642 27.610 1.00 54.91 254 SER A C 1
ATOM 1899 O O . SER A 1 254 ? -37.201 7.903 27.065 1.00 54.91 254 SER A O 1
ATOM 1901 N N . SER A 1 255 ? -35.621 6.410 27.625 1.00 47.47 255 SER A N 1
ATOM 1902 C CA . SER A 1 255 ? -36.434 5.241 27.300 1.00 47.47 255 SER A CA 1
ATOM 1903 C C . SER A 1 255 ? -37.470 5.090 28.416 1.00 47.47 255 SER A C 1
ATOM 1905 O O . SER A 1 255 ? -37.142 4.563 29.480 1.00 47.47 255 SER A O 1
ATOM 1907 N N . ASP A 1 256 ? -38.650 5.668 28.201 1.00 38.97 256 ASP A N 1
ATOM 1908 C CA . ASP A 1 256 ? -39.846 5.460 29.025 1.00 38.97 256 ASP A CA 1
ATOM 1909 C C . ASP A 1 256 ? -40.318 3.998 28.960 1.00 38.97 256 ASP A C 1
ATOM 1911 O O . ASP A 1 256 ? -40.275 3.395 27.859 1.00 38.97 256 ASP A O 1
#

Nearest PDB structures (foldseek):
  6xns-assembly2_E  TM=3.516E-01  e=4.144E+00  synthetic construct
  6xns-assembly1_B  TM=3.058E-01  e=6.030E+00  synthetic construct
  3ja6-assembly1_I  TM=2.673E-01  e=6.712E+00  Escherichia coli
  7a0g-assembly1_FFF  TM=2.541E-01  e=5.715E+00  Serratia marcescens

Solvent-accessible surface area (backbone atoms only — not comparable to full-atom values): 13831 Å² total; per-residue (Å²): 133,85,84,86,89,88,86,90,85,86,89,83,89,76,93,73,90,71,95,65,65,86,68,55,63,54,52,55,51,50,50,51,52,49,50,52,50,49,54,52,50,52,51,50,51,54,49,52,52,51,49,54,50,50,54,50,52,53,52,49,51,50,52,52,51,51,51,52,49,52,50,52,53,50,49,55,50,50,52,50,50,53,51,52,52,52,52,51,50,51,52,53,51,53,51,51,54,55,51,70,69,36,66,64,51,45,45,54,53,16,52,53,33,42,52,51,14,62,73,68,67,40,64,70,38,33,51,53,17,33,53,36,22,48,49,31,29,70,74,35,64,89,41,78,62,15,61,53,24,52,56,50,32,55,52,41,52,47,52,45,52,49,53,54,49,52,48,51,54,49,54,54,48,32,54,52,25,34,53,46,11,36,52,24,34,53,48,15,54,48,28,46,61,69,12,70,44,62,45,101,81,73,42,70,39,61,69,52,30,52,56,16,47,57,52,17,54,52,24,45,50,52,14,51,53,26,42,52,52,28,54,61,55,45,77,81,46,94,52,86,87,43,58,62,59,53,47,46,71,50,20,73,54,79,86,123

Radius of gyration: 58.15 Å; Cα contacts (8 Å, |Δi|>4): 176; chains: 1; bounding box: 89×79×171 Å

Sequence (256 aa):
MNIGGFMNGARGASLVGVEASRTTRTVIVIFMVLAAGVISGCYAKARDEARAAVVRLEQEKTGVNADLQRQREAVATAQRQVTELTERVRAVEAQNQQLRQTPRFYFDRAVDAETQATTANTDAADRTAIAAFHEVSTRFPEDPLAGTATAREATLEGRIADRASALRAAQASVVRLIATCRRETATASAAERGSIRFDGYQQLDMNTAMAGSRRAEGHTRAATAAKEHATGLLAGVPDPGNTLRDQINGCDESSD

Mean predicted aligned error: 15.72 Å